Protein AF-A0A9E5HTU8-F1 (afdb_monomer)

pLDDT: mean 88.25, std 9.64, range [51.25, 97.19]

Nearest PDB structures (foldseek):
  3g6b-assembly1_A  TM=2.610E-01  e=9.055E+00  Thermotoga maritima
  3zx6-assembly1_A  TM=2.385E-01  e=8.072E+00  Archaeoglobus fulgidus DSM 4304

Solvent-accessible surface area (backbone atoms only — not comparable to full-atom values): 11944 Å² total; per-residue (Å²): 133,95,56,71,60,66,81,42,46,71,62,45,49,52,55,50,52,50,53,51,52,51,54,52,44,69,29,19,80,83,72,77,78,58,79,52,86,52,70,86,39,58,66,55,30,59,73,38,53,62,56,99,88,42,76,46,62,79,53,76,81,56,88,68,68,72,77,69,71,69,78,73,75,72,77,78,79,70,50,75,66,58,49,50,52,48,51,52,51,49,49,52,50,51,49,52,51,50,52,49,52,51,51,53,50,51,51,50,53,50,56,45,61,76,74,50,57,74,69,54,54,54,54,48,52,54,50,55,53,48,52,56,53,51,51,62,60,57,72,75,56,58,82,91,41,52,66,44,48,52,31,43,51,55,19,59,64,32,61,57,33,60,64,21,60,72,33,54,80,48,95,43,70,69,51,26,53,52,17,52,51,43,36,52,54,25,48,52,40,36,55,51,20,51,54,49,24,51,57,53,55,55,74,71,56,80,129

Foldseek 3Di:
DVCVVVVVVVVSVVVVVVVVVVVQCVQCVVPPSDGNQPCLDQVSVCPDQDDPHHGSPPGDDRPDPPPPPPPPPDPPPDDPVRVVVVVVVVVVVVVVVVVVCCVVVVVVVVVCVVPDDPVVVVVVVVVVVVVVVVCVVVVPDDPLCPVLVVLQVQLVVLPCLVVLVVQCPPPDPVSVVVSVVSNVVSVCSNVVSVVVSVVSVVVVDDD

Radius of gyration: 32.05 Å; Cα contacts (8 Å, |Δi|>4): 88; chains: 1; bounding box: 84×55×70 Å

Secondary structure (DSSP, 8-state):
---GGGGGHHHHHHHHHHHHHHHHHHH-TTSSS-----TTSHHHHHH-SEETTEE-PSPPPPSS-------PPPPP---HHHHHHHHHHHHHHHHHHHHHHHHHHHHHHHHHHHHS-HHHHHHHHHHHHHHHHHHHHHHT--GGGHHHHHHHHHHHHGGGHHHHHHHTT-S-HHHHHHHHHHHHHHHHHHHHHHHHHHHHHHTTS--

Sequence (207 aa):
YTDFPSRMASQASSLYATNIRHMMTDLTPEKDGAVNHNMEDDVIRGATVAHDGDVTFPPPPPKIQAIAAKPQEKPKELTPEEKREQEIAAFKAATKQQVTLLAVGGLLTLGLGLIAPASFMQHFIVFVLSVFIGFQVIWNVSHSLHTPLMAVTNAISSIIILGALMQIGSGSMLVIILAAASVFMAGINIFGGFLVTRRMLAMFQKS

Structure (mmCIF, N/CA/C/O backbone):
data_AF-A0A9E5HTU8-F1
#
_entry.id   AF-A0A9E5HTU8-F1
#
loop_
_atom_site.group_PDB
_atom_site.id
_atom_site.type_symbol
_atom_site.label_atom_id
_atom_site.label_alt_id
_atom_site.label_comp_id
_atom_site.label_asym_id
_atom_site.label_entity_id
_atom_site.label_seq_id
_atom_site.pdbx_PDB_ins_code
_atom_site.Cartn_x
_atom_site.Cartn_y
_atom_site.Cartn_z
_atom_site.occupancy
_atom_site.B_iso_or_equiv
_atom_site.auth_seq_id
_atom_site.auth_comp_id
_atom_site.auth_asym_id
_atom_site.auth_atom_id
_atom_site.pdbx_PDB_model_num
ATOM 1 N N . TYR A 1 1 ? -22.916 28.658 21.472 1.00 75.31 1 TYR A N 1
ATOM 2 C CA . TYR A 1 1 ? -23.794 28.177 20.389 1.00 75.31 1 TYR A CA 1
ATOM 3 C C . TYR A 1 1 ? -24.722 27.131 20.965 1.00 75.31 1 TYR A C 1
ATOM 5 O O . TYR A 1 1 ? -24.258 26.318 21.756 1.00 75.31 1 TYR A O 1
ATOM 13 N N . THR A 1 2 ? -26.003 27.182 20.618 1.00 90.94 2 THR A N 1
ATOM 14 C CA . THR A 1 2 ? -27.038 26.236 21.076 1.00 90.94 2 THR A CA 1
ATOM 15 C C . THR A 1 2 ? -27.449 25.255 19.972 1.00 90.94 2 THR A C 1
ATOM 17 O O . THR A 1 2 ? -28.164 24.297 20.234 1.00 90.94 2 THR A O 1
ATOM 20 N N . ASP A 1 3 ? -26.945 25.455 18.754 1.00 91.25 3 ASP A N 1
ATOM 21 C CA . ASP A 1 3 ? -27.337 24.788 17.515 1.00 91.25 3 ASP A CA 1
ATOM 22 C C . ASP A 1 3 ? -26.123 24.208 16.764 1.00 91.25 3 ASP A C 1
ATOM 24 O O . ASP A 1 3 ? -26.047 24.259 15.545 1.00 91.25 3 ASP A O 1
ATOM 28 N N . PHE A 1 4 ? -25.148 23.634 17.474 1.00 89.75 4 PHE A N 1
ATOM 29 C CA . PHE A 1 4 ? -23.906 23.117 16.875 1.00 89.75 4 PHE A CA 1
ATOM 30 C C . PHE A 1 4 ? -24.061 22.279 15.583 1.00 89.75 4 PHE A C 1
ATOM 32 O O . PHE A 1 4 ? -23.234 22.471 14.686 1.00 89.75 4 PHE A O 1
ATOM 39 N N . PRO A 1 5 ? -25.084 21.411 15.423 1.00 91.06 5 PRO A N 1
ATOM 40 C CA . PRO A 1 5 ? -25.305 20.685 14.169 1.00 91.06 5 PRO A CA 1
ATOM 41 C C . PRO A 1 5 ? -25.529 21.580 12.935 1.00 91.06 5 PRO A C 1
ATOM 43 O O . PRO A 1 5 ? -25.157 21.184 11.830 1.00 91.06 5 PRO A O 1
ATOM 46 N N . SER A 1 6 ? -26.064 22.799 13.097 1.00 91.62 6 SER A N 1
ATOM 47 C CA . SER A 1 6 ? -26.313 23.747 11.992 1.00 91.62 6 SER A CA 1
ATOM 48 C C . SER A 1 6 ? -25.021 24.181 11.290 1.00 91.62 6 SER A C 1
ATOM 50 O O . SER A 1 6 ? -25.007 24.466 10.093 1.00 91.62 6 SER A O 1
ATOM 52 N N . ARG A 1 7 ? -23.896 24.149 12.013 1.00 91.75 7 ARG A N 1
ATOM 53 C CA . ARG A 1 7 ? -22.572 24.543 11.511 1.00 91.75 7 ARG A CA 1
ATOM 54 C C . ARG A 1 7 ? -21.943 23.507 10.577 1.00 91.75 7 ARG A C 1
ATOM 56 O O . ARG A 1 7 ? -20.954 23.812 9.918 1.00 91.75 7 ARG A O 1
ATOM 63 N N . MET A 1 8 ? -22.517 22.305 10.498 1.00 94.19 8 MET A N 1
ATOM 64 C CA . MET A 1 8 ? -22.166 21.257 9.534 1.00 94.19 8 MET A CA 1
ATOM 65 C C . MET A 1 8 ? -23.427 20.776 8.807 1.00 94.19 8 MET A C 1
ATOM 67 O O . MET A 1 8 ? -23.709 19.579 8.738 1.00 94.19 8 MET A O 1
ATOM 71 N N . ALA A 1 9 ? -24.189 21.725 8.252 1.00 94.06 9 ALA A N 1
ATOM 72 C CA . ALA A 1 9 ? -25.510 21.488 7.667 1.00 94.06 9 ALA A CA 1
ATOM 73 C C . ALA A 1 9 ? -25.558 20.319 6.666 1.00 94.06 9 ALA A C 1
ATOM 75 O O . ALA A 1 9 ? -26.502 19.535 6.695 1.00 94.06 9 ALA A O 1
ATOM 76 N N . SER A 1 10 ? -24.533 20.151 5.822 1.00 94.56 10 SER A N 1
ATOM 77 C CA . SER A 1 10 ? -24.470 19.046 4.851 1.00 94.56 10 SER A CA 1
ATOM 78 C C . SER A 1 10 ? -24.415 17.665 5.526 1.00 94.56 10 SER A C 1
ATOM 80 O O . SER A 1 10 ? -25.180 16.766 5.175 1.00 94.56 10 SER A O 1
ATOM 82 N N . GLN A 1 11 ? -23.578 17.502 6.558 1.00 94.38 11 GLN A N 1
ATOM 83 C CA . GLN A 1 11 ? -23.477 16.244 7.308 1.00 94.38 11 GLN A CA 1
ATOM 84 C C . GLN A 1 11 ? -24.729 15.986 8.147 1.00 94.38 11 GLN A C 1
ATOM 86 O O . GLN A 1 11 ? -25.262 14.879 8.119 1.00 94.38 11 GLN A O 1
ATOM 91 N N . ALA A 1 12 ? -25.224 17.012 8.845 1.00 95.62 12 ALA A N 1
ATOM 92 C CA . ALA A 1 12 ? -26.445 16.909 9.636 1.00 95.62 12 ALA A CA 1
ATOM 93 C C . ALA A 1 12 ? -27.643 16.494 8.766 1.00 95.62 12 ALA A C 1
ATOM 95 O O . ALA A 1 12 ? -28.384 15.588 9.139 1.00 95.62 12 ALA A O 1
ATOM 96 N N . SER A 1 13 ? -27.781 17.085 7.574 1.00 96.00 13 SER A N 1
ATOM 97 C CA . SER A 1 13 ? -28.855 16.754 6.629 1.00 96.00 13 SER A CA 1
ATOM 98 C C . SER A 1 13 ? -28.741 15.324 6.105 1.00 96.00 13 SER A C 1
ATOM 100 O O . SER A 1 13 ? -29.739 14.616 6.064 1.00 96.00 13 SER A O 1
ATOM 102 N N . SER A 1 14 ? -27.534 14.874 5.746 1.00 95.75 14 SER A N 1
ATOM 103 C CA . SER A 1 14 ? -27.306 13.509 5.250 1.00 95.75 14 SER A CA 1
ATOM 104 C C . SER A 1 14 ? -27.631 12.444 6.307 1.00 95.75 14 SER A C 1
ATOM 106 O O . SER A 1 14 ? -28.340 11.472 6.032 1.00 95.75 14 SER A O 1
ATOM 108 N N . LEU A 1 15 ? -27.176 12.654 7.546 1.00 95.25 15 LEU A N 1
ATOM 109 C CA . LEU A 1 15 ? -27.444 11.738 8.657 1.00 95.25 15 LEU A CA 1
ATOM 110 C C . LEU A 1 15 ? -28.926 11.731 9.038 1.00 95.25 15 LEU A C 1
ATOM 112 O O . LEU A 1 15 ? -29.511 10.665 9.216 1.00 95.25 15 LEU A O 1
ATOM 116 N N . TYR A 1 16 ? -29.555 12.907 9.100 1.00 96.06 16 TYR A N 1
ATOM 117 C CA . TYR A 1 16 ? -30.982 13.008 9.383 1.00 96.06 16 TYR A CA 1
ATOM 118 C C . TYR A 1 16 ? -31.822 12.338 8.289 1.00 96.06 16 TYR A C 1
ATOM 120 O O . TYR A 1 16 ? -32.679 11.516 8.600 1.00 96.06 16 TYR A O 1
ATOM 128 N N . ALA A 1 17 ? -31.523 12.590 7.010 1.00 96.31 17 ALA A N 1
ATOM 129 C CA . ALA A 1 17 ? -32.198 11.937 5.888 1.00 96.31 17 ALA A CA 1
ATOM 130 C C . ALA A 1 17 ? -32.046 10.408 5.924 1.00 96.31 17 ALA A C 1
ATOM 132 O O . ALA A 1 17 ? -32.994 9.685 5.622 1.00 96.31 17 ALA A O 1
ATOM 133 N N . THR A 1 18 ? -30.881 9.907 6.343 1.00 96.12 18 THR A N 1
ATOM 134 C CA . THR A 1 18 ? -30.643 8.468 6.519 1.00 96.12 18 THR A CA 1
ATOM 135 C C . THR A 1 18 ? -31.533 7.887 7.620 1.00 96.12 18 THR A C 1
ATOM 137 O O . THR A 1 18 ? -32.178 6.864 7.398 1.00 96.12 18 THR A O 1
ATOM 140 N N . ASN A 1 19 ? -31.657 8.568 8.764 1.00 94.81 19 ASN A N 1
ATOM 141 C CA . ASN A 1 19 ? -32.558 8.147 9.843 1.00 94.81 19 ASN A CA 1
ATOM 142 C C . ASN A 1 19 ? -34.027 8.140 9.396 1.00 94.81 19 ASN A C 1
ATOM 144 O O . ASN A 1 19 ? -34.740 7.176 9.662 1.00 94.81 19 ASN A O 1
ATOM 148 N N . ILE A 1 20 ? -34.468 9.172 8.665 1.00 93.75 20 ILE A N 1
ATOM 149 C CA . ILE A 1 20 ? -35.830 9.227 8.112 1.00 93.75 20 ILE A CA 1
ATOM 150 C C . ILE A 1 20 ? -36.063 8.087 7.116 1.00 93.75 20 ILE A C 1
ATOM 152 O O . ILE A 1 20 ? -37.095 7.427 7.176 1.00 93.75 20 ILE A O 1
ATOM 156 N N . ARG A 1 21 ? -35.098 7.793 6.237 1.00 93.19 21 ARG A N 1
ATOM 157 C CA . ARG A 1 21 ? -35.183 6.655 5.308 1.00 93.19 21 ARG A CA 1
ATOM 158 C C . ARG A 1 21 ? -35.354 5.326 6.050 1.00 93.19 21 ARG A C 1
ATOM 160 O O . ARG A 1 21 ? -36.143 4.493 5.607 1.00 93.19 21 ARG A O 1
ATOM 167 N N . HIS A 1 22 ? -34.615 5.114 7.138 1.00 91.44 22 HIS A N 1
ATOM 168 C CA . HIS A 1 22 ? -34.751 3.908 7.955 1.00 91.44 22 HIS A CA 1
ATOM 169 C C . HIS A 1 22 ? -36.138 3.824 8.599 1.00 91.44 22 HIS A C 1
ATOM 171 O O . HIS A 1 22 ? -36.818 2.828 8.386 1.00 91.44 22 HIS A O 1
ATOM 177 N N . MET A 1 23 ? -36.615 4.905 9.225 1.00 90.75 23 MET A N 1
ATOM 178 C CA . MET A 1 23 ? -37.970 4.962 9.794 1.00 90.75 23 MET A CA 1
ATOM 179 C C . MET A 1 23 ? -39.059 4.675 8.747 1.00 90.75 23 MET A C 1
ATOM 181 O O . MET A 1 23 ? -39.999 3.933 9.005 1.00 90.75 23 MET A O 1
ATOM 185 N N . MET A 1 24 ? -38.922 5.221 7.534 1.00 89.94 24 MET A N 1
ATOM 186 C CA . MET A 1 24 ? -39.850 4.937 6.434 1.00 89.94 24 MET A CA 1
ATOM 187 C C . MET A 1 24 ? -39.803 3.474 5.988 1.00 89.94 24 MET A C 1
ATOM 189 O O . MET A 1 24 ? -40.825 2.940 5.574 1.00 89.94 24 MET A O 1
ATOM 193 N N . THR A 1 25 ? -38.638 2.826 6.065 1.00 87.94 25 THR A N 1
ATOM 194 C CA . THR A 1 25 ? -38.502 1.395 5.753 1.00 87.94 25 THR A CA 1
ATOM 195 C C . THR A 1 25 ? -39.232 0.547 6.792 1.00 87.94 25 THR A C 1
ATOM 197 O O . THR A 1 25 ? -39.943 -0.379 6.416 1.00 87.94 25 THR A O 1
ATOM 200 N N . ASP A 1 26 ? -39.122 0.902 8.073 1.00 87.19 26 ASP A N 1
ATOM 201 C CA . ASP A 1 26 ? -39.812 0.201 9.164 1.00 87.19 26 ASP A CA 1
ATOM 202 C C . ASP A 1 26 ? -41.340 0.380 9.078 1.00 87.19 26 ASP A C 1
ATOM 204 O O . ASP A 1 26 ? -42.095 -0.557 9.326 1.00 87.19 26 ASP A O 1
ATOM 208 N N . LEU A 1 27 ? -41.799 1.556 8.635 1.00 88.56 27 LEU A N 1
ATOM 209 C CA . LEU A 1 27 ? -43.213 1.847 8.365 1.00 88.56 27 LEU A CA 1
ATOM 210 C C . LEU A 1 27 ? -43.747 1.219 7.065 1.00 88.56 27 LEU A C 1
ATOM 212 O O . LEU A 1 27 ? -44.958 1.203 6.861 1.00 88.56 27 LEU A O 1
ATOM 216 N N . THR A 1 28 ? -42.884 0.732 6.167 1.00 87.50 28 THR A N 1
ATOM 217 C CA . THR A 1 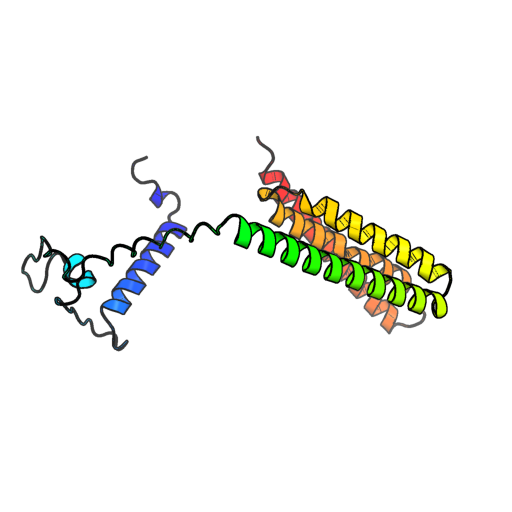28 ? -43.271 0.130 4.873 1.00 87.50 28 THR A CA 1
ATOM 218 C C . THR A 1 28 ? -42.606 -1.243 4.681 1.00 87.50 28 THR A C 1
ATOM 220 O O . THR A 1 28 ? -41.815 -1.441 3.752 1.00 87.50 28 THR A O 1
ATOM 223 N N . PRO A 1 29 ? -42.902 -2.233 5.545 1.00 83.56 29 PRO A N 1
ATOM 224 C CA . PRO A 1 29 ? -42.189 -3.514 5.561 1.00 83.56 29 PRO A CA 1
ATOM 225 C C . PRO A 1 29 ? -42.297 -4.290 4.237 1.00 83.56 29 PRO A C 1
ATOM 227 O O . PRO A 1 29 ? -41.362 -4.996 3.853 1.00 83.56 29 PRO A O 1
ATOM 230 N N . GLU A 1 30 ? -43.402 -4.121 3.504 1.00 84.56 30 GLU A N 1
ATOM 231 C CA . GLU A 1 30 ? -43.651 -4.772 2.210 1.00 84.56 30 GLU A CA 1
ATOM 232 C C . GLU A 1 30 ? -43.017 -4.033 1.016 1.00 84.56 30 GLU A C 1
ATOM 234 O O . GLU A 1 30 ? -43.025 -4.546 -0.103 1.00 84.56 30 GLU A O 1
ATOM 239 N N . LYS A 1 31 ? -42.390 -2.866 1.245 1.00 82.19 31 LYS A N 1
ATOM 240 C CA . LYS A 1 31 ? -41.734 -2.022 0.222 1.00 82.19 31 LYS A CA 1
ATOM 241 C C . LYS A 1 31 ? -42.657 -1.583 -0.924 1.00 82.19 31 LYS A C 1
ATOM 243 O O . LYS A 1 31 ? -42.186 -1.249 -2.010 1.00 82.19 31 LYS A O 1
ATOM 248 N N . ASP A 1 32 ? -43.956 -1.564 -0.675 1.00 82.88 32 ASP A N 1
ATOM 249 C CA . ASP A 1 32 ? -45.023 -1.173 -1.598 1.00 82.88 32 ASP A CA 1
ATOM 250 C C . ASP A 1 32 ? -45.341 0.334 -1.547 1.00 82.88 32 ASP A C 1
ATOM 252 O O . ASP A 1 32 ? -46.074 0.854 -2.386 1.00 82.88 32 ASP A O 1
ATOM 256 N N . GLY A 1 33 ? -44.754 1.050 -0.583 1.00 79.88 33 GLY A N 1
ATOM 257 C CA . GLY A 1 33 ? -44.990 2.474 -0.360 1.00 79.88 33 GLY A CA 1
ATOM 258 C C . GLY A 1 33 ? -46.266 2.774 0.429 1.00 79.88 33 GLY A C 1
ATOM 259 O O . GLY A 1 33 ? -46.577 3.951 0.618 1.00 79.88 33 GLY A O 1
ATOM 260 N N . ALA A 1 34 ? -46.981 1.754 0.916 1.00 85.19 34 ALA A N 1
ATOM 261 C CA . ALA A 1 34 ? -48.120 1.923 1.808 1.00 85.19 34 ALA A CA 1
ATOM 262 C C . ALA A 1 34 ? -47.643 1.931 3.267 1.00 85.19 34 ALA A C 1
ATOM 264 O O . ALA A 1 34 ? -46.982 1.004 3.734 1.00 85.19 34 ALA A O 1
ATOM 265 N N . VAL A 1 35 ? -47.963 3.001 3.996 1.00 84.50 35 VAL A N 1
ATOM 266 C CA . VAL A 1 35 ? -47.587 3.136 5.408 1.00 84.50 35 VAL A CA 1
ATOM 267 C C . VAL A 1 35 ? -48.431 2.181 6.248 1.00 84.50 35 VAL A C 1
ATOM 269 O O . VAL A 1 35 ? -49.648 2.330 6.331 1.00 84.50 35 VAL A O 1
ATOM 272 N N . ASN A 1 36 ? -47.771 1.228 6.898 1.00 86.25 36 ASN A N 1
ATOM 273 C CA . ASN A 1 36 ? -48.360 0.337 7.884 1.00 86.25 36 ASN A CA 1
ATOM 274 C C . ASN A 1 36 ? -47.944 0.795 9.289 1.00 86.25 36 ASN A C 1
ATOM 276 O O . ASN A 1 36 ? -46.836 0.523 9.757 1.00 86.25 36 ASN A O 1
ATOM 280 N N . HIS A 1 37 ? -48.837 1.521 9.964 1.00 83.56 37 HIS A N 1
ATOM 281 C CA . HIS A 1 37 ? -48.593 2.061 11.301 1.00 83.56 37 HIS A CA 1
ATOM 282 C C . HIS A 1 37 ? -48.855 0.999 12.380 1.00 83.56 37 HIS A C 1
ATOM 284 O O . HIS A 1 37 ? -49.853 1.029 13.097 1.00 83.56 37 HIS A O 1
ATOM 290 N N . ASN A 1 38 ? -47.950 0.027 12.493 1.00 86.25 38 ASN A N 1
ATOM 291 C CA . ASN A 1 38 ? -48.091 -1.073 13.444 1.00 86.25 38 ASN A CA 1
ATOM 292 C C . ASN A 1 38 ? -47.836 -0.621 14.897 1.00 86.25 38 ASN A C 1
ATOM 294 O O . ASN A 1 38 ? -46.698 -0.586 15.361 1.00 86.25 38 ASN A O 1
ATOM 298 N N . MET A 1 39 ? -48.904 -0.318 15.636 1.00 84.12 39 MET A N 1
ATOM 299 C CA . MET A 1 39 ? -48.842 0.111 17.043 1.00 84.12 39 MET A CA 1
ATOM 300 C C . MET A 1 39 ? -48.446 -1.000 18.034 1.00 84.12 39 MET A C 1
ATOM 302 O O . MET A 1 39 ? -48.269 -0.716 19.220 1.00 84.12 39 MET A O 1
ATOM 306 N N . GLU A 1 40 ? -48.278 -2.242 17.568 1.00 81.94 40 GLU A N 1
ATOM 307 C CA . GLU A 1 40 ? -47.740 -3.350 18.367 1.00 81.94 40 GLU A CA 1
ATOM 308 C C . GLU A 1 40 ? -46.206 -3.440 18.325 1.00 81.94 40 GLU A C 1
ATOM 310 O O . GLU A 1 40 ? -45.626 -4.155 19.145 1.00 81.94 40 GLU A O 1
ATOM 315 N N . ASP A 1 41 ? -45.552 -2.731 17.397 1.00 83.19 41 ASP A N 1
ATOM 316 C CA . ASP A 1 41 ? -44.094 -2.613 17.333 1.00 83.19 41 ASP A CA 1
ATOM 317 C C . ASP A 1 41 ? -43.604 -1.581 18.362 1.00 83.19 41 ASP A C 1
ATOM 319 O O . ASP A 1 41 ? -44.023 -0.422 18.349 1.00 83.19 41 ASP A O 1
ATOM 323 N N . ASP A 1 42 ? -42.704 -1.996 19.258 1.00 81.38 42 ASP A N 1
ATOM 324 C CA . ASP A 1 42 ? -42.205 -1.162 20.359 1.00 81.38 42 ASP A CA 1
ATOM 325 C C . ASP A 1 42 ? -41.506 0.128 19.861 1.00 81.38 42 ASP A C 1
ATOM 327 O O . ASP A 1 42 ? -41.590 1.171 20.519 1.00 81.38 42 ASP A O 1
ATOM 331 N N . VAL A 1 43 ? -40.840 0.094 18.698 1.00 83.75 43 VAL A N 1
ATOM 332 C CA . VAL A 1 43 ? -40.133 1.245 18.107 1.00 83.75 43 VAL A CA 1
ATOM 333 C C . VAL A 1 43 ? -41.132 2.221 17.494 1.00 83.75 43 VAL A C 1
ATOM 335 O O . VAL A 1 43 ? -41.082 3.420 17.788 1.00 83.75 43 VAL A O 1
ATOM 338 N N . ILE A 1 44 ? -42.079 1.720 16.696 1.00 86.94 44 ILE A N 1
ATOM 339 C CA . ILE A 1 44 ? -43.116 2.551 16.065 1.00 86.94 44 ILE A CA 1
ATOM 340 C C . ILE A 1 44 ? -44.028 3.153 17.141 1.00 86.94 44 ILE A C 1
ATOM 342 O O . ILE A 1 44 ? -44.270 4.364 17.148 1.00 86.94 44 ILE A O 1
ATOM 346 N N . ARG A 1 45 ? -44.470 2.352 18.117 1.00 87.25 45 ARG A N 1
ATOM 347 C CA . ARG A 1 45 ? -45.293 2.813 19.244 1.00 87.25 45 ARG A CA 1
ATOM 348 C C . ARG A 1 45 ? -44.574 3.842 20.114 1.00 87.25 45 ARG A C 1
ATOM 350 O O . ARG A 1 45 ? -45.227 4.770 20.598 1.00 87.25 45 ARG A O 1
ATOM 357 N N . GLY A 1 46 ? -43.266 3.677 20.320 1.00 85.06 46 GLY A N 1
ATOM 358 C CA . GLY A 1 46 ? -42.422 4.592 21.090 1.00 85.06 46 GLY A CA 1
ATOM 359 C C . GLY A 1 46 ? -42.171 5.931 20.392 1.00 85.06 46 GLY A C 1
ATOM 360 O O . GLY A 1 46 ? -42.140 6.968 21.053 1.00 85.06 46 GLY A O 1
ATOM 361 N N . ALA A 1 47 ? -42.038 5.923 19.063 1.00 88.12 47 ALA A N 1
ATOM 362 C CA . ALA A 1 47 ? -41.843 7.128 18.256 1.00 88.12 47 ALA A CA 1
ATOM 363 C C . ALA A 1 47 ? -43.149 7.905 17.979 1.00 88.12 47 ALA A C 1
ATOM 365 O O . ALA A 1 47 ? -43.102 9.093 17.654 1.00 88.12 47 ALA A O 1
ATOM 366 N N . THR A 1 48 ? -44.314 7.261 18.110 1.00 89.31 48 THR A N 1
ATOM 367 C CA . THR A 1 48 ? -45.619 7.842 17.753 1.00 89.31 48 THR A CA 1
ATOM 368 C C . THR A 1 48 ? -46.244 8.629 18.906 1.00 89.31 48 THR A C 1
ATOM 370 O O . THR A 1 48 ? -46.643 8.065 19.928 1.00 89.31 48 THR A O 1
ATOM 373 N N . VAL A 1 49 ? -46.380 9.946 18.717 1.00 88.94 49 VAL A N 1
ATOM 374 C CA . VAL A 1 49 ? -46.978 10.874 19.701 1.00 88.94 49 VAL A CA 1
ATOM 375 C C . VAL A 1 49 ? -48.495 11.019 19.529 1.00 88.94 49 VAL A C 1
ATOM 377 O O . VAL A 1 49 ? -49.196 11.231 20.519 1.00 88.94 49 VAL A O 1
ATOM 380 N N . ALA A 1 50 ? -49.001 10.897 18.300 1.00 87.06 50 ALA A N 1
ATOM 381 C CA . ALA A 1 50 ? -50.425 10.932 17.986 1.00 87.06 50 ALA A CA 1
ATOM 382 C C . ALA A 1 50 ? -50.754 9.968 16.837 1.00 87.06 50 ALA A C 1
ATOM 384 O O . ALA A 1 50 ? -49.957 9.832 15.907 1.00 87.06 50 ALA A O 1
ATOM 385 N N . HIS A 1 51 ? -51.921 9.329 16.903 1.00 86.81 51 HIS A N 1
ATOM 386 C CA . HIS A 1 51 ? -52.427 8.388 15.901 1.00 86.81 51 HIS A CA 1
ATOM 387 C C . HIS A 1 51 ? -53.938 8.598 15.739 1.00 86.81 51 HIS A C 1
ATOM 389 O O . HIS A 1 51 ? -54.645 8.674 16.738 1.00 86.81 51 HIS A O 1
ATOM 395 N N . ASP A 1 52 ? -54.429 8.737 14.504 1.00 84.50 52 ASP A N 1
ATOM 396 C CA . ASP A 1 52 ? -55.856 8.943 14.174 1.00 84.50 52 ASP A CA 1
ATOM 397 C C . ASP A 1 52 ? -56.580 10.062 14.953 1.00 84.50 52 ASP A C 1
ATOM 399 O O . ASP A 1 52 ? -57.786 10.015 15.179 1.00 84.50 52 ASP A O 1
ATOM 403 N N . GLY A 1 53 ? -55.849 11.114 15.330 1.00 85.25 53 GLY A N 1
ATOM 404 C CA . GLY A 1 53 ? -56.392 12.264 16.062 1.00 85.25 53 GLY A CA 1
ATOM 405 C C . GLY A 1 53 ? -56.315 12.147 17.586 1.00 85.25 53 GLY A C 1
ATOM 406 O O . GLY A 1 53 ? -56.516 13.154 18.265 1.00 85.25 53 GLY A O 1
ATOM 407 N N . ASP A 1 54 ? -55.929 10.985 18.116 1.00 86.19 54 ASP A N 1
ATOM 408 C CA . ASP A 1 54 ? -55.720 10.766 19.545 1.00 86.19 54 ASP A CA 1
ATOM 409 C C . ASP A 1 54 ? -54.243 10.900 19.933 1.00 86.19 54 ASP A C 1
ATOM 411 O O . ASP A 1 54 ? -53.331 10.504 19.202 1.00 86.19 54 ASP A O 1
ATOM 415 N N . VAL A 1 55 ? -53.990 11.456 21.121 1.00 87.69 55 VAL A N 1
ATOM 416 C CA . VAL A 1 55 ? -52.638 11.571 21.687 1.00 87.69 55 VAL A CA 1
ATOM 417 C C . VAL A 1 55 ? -52.245 10.237 22.319 1.00 87.69 55 VAL A C 1
ATOM 419 O O . VAL A 1 55 ? -52.839 9.799 23.300 1.00 87.69 55 VAL A O 1
ATOM 422 N N . THR A 1 56 ? -51.202 9.604 21.784 1.00 84.31 56 THR A N 1
ATOM 423 C CA . THR A 1 56 ? -50.694 8.291 22.218 1.00 84.31 56 THR A CA 1
ATOM 424 C C . THR A 1 56 ? -49.496 8.398 23.167 1.00 84.31 56 THR A C 1
ATOM 426 O O . THR A 1 56 ? -48.891 7.387 23.539 1.00 84.31 56 THR A O 1
ATOM 429 N N . PHE A 1 57 ? -49.132 9.616 23.564 1.00 82.69 57 PHE A N 1
ATOM 430 C CA . PHE A 1 57 ? -48.095 9.893 24.552 1.00 82.69 57 PHE A CA 1
ATOM 431 C C . PHE A 1 57 ? -48.673 9.896 25.980 1.00 82.69 57 PHE A C 1
ATOM 433 O O . PHE A 1 57 ? -49.717 10.514 26.195 1.00 82.69 57 PHE A O 1
ATOM 440 N N . PRO A 1 58 ? -47.998 9.294 26.980 1.00 81.94 58 PRO A N 1
ATOM 441 C CA . PRO A 1 58 ? -46.699 8.610 26.932 1.00 81.94 58 PRO A CA 1
ATOM 442 C C . PRO A 1 58 ? -46.778 7.165 26.395 1.00 81.94 58 PRO A C 1
ATOM 444 O O . PRO A 1 58 ? -47.800 6.498 26.571 1.00 81.94 58 PRO A O 1
ATOM 447 N N . PRO A 1 59 ? -45.714 6.648 25.750 1.00 81.19 59 PRO A N 1
ATOM 448 C CA . PRO A 1 59 ? -45.681 5.260 25.306 1.00 81.19 59 PRO A CA 1
ATOM 449 C C . PRO A 1 59 ? -45.606 4.286 26.498 1.00 81.19 59 PRO A C 1
ATOM 451 O O . PRO A 1 59 ? -44.973 4.605 27.510 1.00 81.19 59 PRO A O 1
ATOM 454 N N . PRO A 1 60 ? -46.235 3.098 26.402 1.00 79.62 60 PRO A N 1
ATOM 455 C CA . PRO A 1 60 ? -46.068 2.047 27.397 1.00 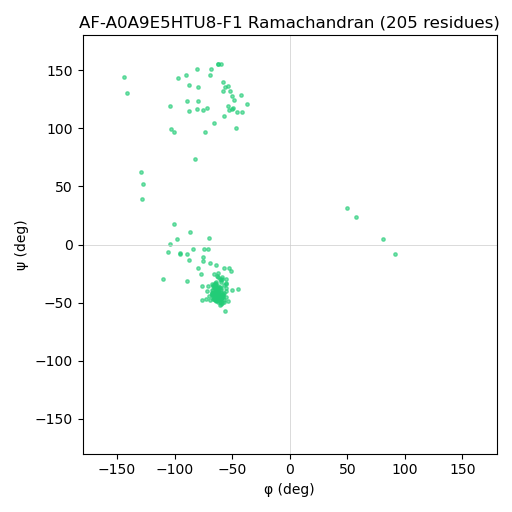79.62 60 PRO A CA 1
ATOM 456 C C . PRO A 1 60 ? -44.602 1.579 27.443 1.00 79.62 60 PRO A C 1
ATOM 458 O O . PRO A 1 60 ? -43.882 1.722 26.451 1.00 79.62 60 PRO A O 1
ATOM 461 N N . PRO A 1 61 ? -44.137 1.016 28.573 1.00 76.12 61 PRO A N 1
ATOM 462 C CA . PRO A 1 61 ? -42.812 0.411 28.639 1.00 76.12 61 PRO A CA 1
ATOM 463 C C . PRO A 1 61 ? -42.679 -0.684 27.561 1.00 76.12 61 PRO A C 1
ATOM 465 O O . PRO A 1 61 ? -43.612 -1.480 27.419 1.00 76.12 61 PRO A O 1
ATOM 468 N N . PRO A 1 62 ? -41.555 -0.741 26.817 1.00 74.31 62 PRO A N 1
ATOM 469 C CA . PRO A 1 62 ? -41.347 -1.727 25.757 1.00 74.31 62 PRO A CA 1
ATOM 470 C C . PRO A 1 62 ? -41.565 -3.153 26.261 1.00 74.31 62 PRO A C 1
ATOM 472 O O . PRO A 1 62 ? -41.093 -3.508 27.349 1.00 74.31 62 PRO A O 1
ATOM 475 N N . LYS A 1 63 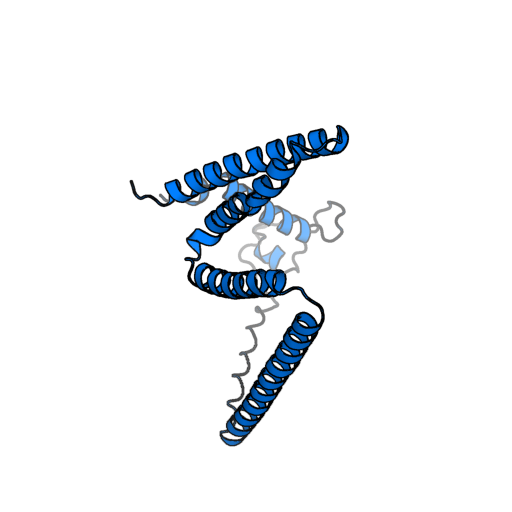? -42.259 -3.979 25.470 1.00 67.00 63 LYS A N 1
ATOM 476 C CA . LYS A 1 63 ? -42.531 -5.382 25.824 1.00 67.00 63 LYS A CA 1
ATOM 477 C C . LYS A 1 63 ? -41.235 -6.185 25.914 1.00 67.00 63 LYS A C 1
ATOM 479 O O . LYS A 1 63 ? -41.120 -7.084 26.748 1.00 67.00 63 LYS A O 1
ATOM 484 N N . ILE A 1 64 ? -40.243 -5.834 25.095 1.00 62.88 64 ILE A N 1
ATOM 485 C CA . ILE A 1 64 ? -38.895 -6.388 25.179 1.00 62.88 64 ILE A CA 1
ATOM 486 C C . ILE A 1 64 ? -38.024 -5.365 25.905 1.00 62.88 64 ILE A C 1
ATOM 488 O O . ILE A 1 64 ? -37.501 -4.427 25.304 1.00 62.88 64 ILE A O 1
ATOM 492 N N . GLN A 1 65 ? -37.836 -5.554 27.215 1.00 59.47 65 GLN A N 1
ATOM 493 C CA . GLN A 1 65 ? -36.714 -4.920 27.906 1.00 59.47 65 GLN A CA 1
ATOM 494 C C . GLN A 1 65 ? -35.468 -5.299 27.112 1.00 59.47 65 GLN A C 1
ATOM 496 O O . GLN A 1 65 ? -35.192 -6.494 26.974 1.00 59.47 65 GLN A O 1
ATOM 501 N N . ALA A 1 66 ? -34.801 -4.297 26.522 1.00 55.22 66 ALA A N 1
ATOM 502 C CA . ALA A 1 66 ? -33.580 -4.466 25.747 1.00 55.22 66 ALA A CA 1
ATOM 503 C C . ALA A 1 66 ? -32.760 -5.552 26.420 1.00 55.22 66 ALA A C 1
ATOM 505 O O . ALA A 1 66 ? -32.505 -5.422 27.617 1.00 55.22 66 ALA A O 1
ATOM 506 N N . ILE A 1 67 ? -32.467 -6.635 25.690 1.00 53.69 67 ILE A N 1
ATOM 507 C CA . ILE A 1 67 ? -31.679 -7.763 26.180 1.00 53.69 67 ILE A CA 1
ATOM 508 C C . ILE A 1 67 ? -30.479 -7.125 26.860 1.00 53.69 67 ILE A C 1
ATOM 510 O O . ILE A 1 67 ? -29.579 -6.635 26.176 1.00 53.69 67 ILE A O 1
ATOM 514 N N . ALA A 1 68 ? -30.519 -7.036 28.192 1.00 51.25 68 ALA A N 1
ATOM 515 C CA . ALA A 1 68 ? -29.400 -6.568 28.969 1.00 51.25 68 ALA A CA 1
ATOM 516 C C . ALA A 1 68 ? -28.318 -7.530 28.537 1.00 51.25 68 ALA A C 1
ATOM 518 O O . ALA A 1 68 ? -28.493 -8.740 28.725 1.00 51.25 68 ALA A O 1
ATOM 519 N N . ALA A 1 69 ? -27.335 -7.011 27.793 1.00 57.97 69 ALA A N 1
ATOM 520 C CA . ALA A 1 69 ? -26.277 -7.805 27.207 1.00 57.97 69 ALA A CA 1
ATOM 521 C C . ALA A 1 69 ? -25.881 -8.803 28.282 1.00 57.97 69 ALA A C 1
ATOM 523 O O . ALA A 1 69 ? -25.507 -8.373 29.380 1.00 57.97 69 ALA A O 1
ATOM 524 N N . LYS A 1 70 ? -26.129 -10.102 28.029 1.00 62.03 70 LYS A N 1
ATOM 525 C CA . LYS A 1 70 ? -25.822 -11.153 29.003 1.00 62.03 70 LYS A CA 1
ATOM 526 C C . LYS A 1 70 ? -24.451 -10.798 29.565 1.00 62.03 70 LYS A C 1
ATOM 528 O O . LYS A 1 70 ? -23.582 -10.507 28.734 1.00 62.03 70 LYS A O 1
ATOM 533 N N . PRO A 1 71 ? -24.265 -10.743 30.898 1.00 61.16 71 PRO A N 1
ATOM 534 C CA . PRO A 1 71 ? -22.961 -10.458 31.469 1.00 61.16 71 PRO A CA 1
ATOM 535 C C . PRO A 1 71 ? -21.962 -11.320 30.714 1.00 61.16 71 PRO A C 1
ATOM 537 O O . PRO A 1 71 ? -22.119 -12.542 30.709 1.00 61.16 71 PRO A O 1
ATOM 540 N N . GLN A 1 72 ? -21.052 -10.691 29.961 1.00 64.88 72 GLN A N 1
ATOM 541 C CA . GLN A 1 72 ? -20.044 -11.449 29.238 1.00 64.88 72 GLN A CA 1
ATOM 542 C C . GLN A 1 72 ? -19.374 -12.315 30.292 1.00 64.88 72 GLN A C 1
ATOM 544 O O . GLN A 1 72 ? -18.891 -11.787 31.299 1.00 64.88 72 GLN A O 1
ATOM 549 N N . GLU A 1 73 ? -19.456 -13.635 30.114 1.00 66.25 73 GLU A N 1
ATOM 550 C CA . GLU A 1 73 ? -18.786 -14.572 31.000 1.00 66.25 73 GLU A CA 1
ATOM 551 C C . GLU A 1 73 ? -17.342 -14.098 31.098 1.00 66.25 73 GLU A C 1
ATOM 553 O O . GLU A 1 73 ? -16.647 -13.991 30.084 1.00 66.25 73 GLU A O 1
ATOM 558 N N . LYS A 1 74 ? -16.927 -13.710 32.312 1.00 62.56 74 LYS A N 1
ATOM 559 C CA . LYS A 1 74 ? -15.546 -13.309 32.558 1.00 62.56 74 LYS A CA 1
ATOM 560 C C . LYS A 1 74 ? -14.671 -14.418 31.973 1.00 62.56 74 LYS A C 1
ATOM 562 O O . LYS A 1 74 ? -14.932 -15.580 32.302 1.00 62.56 74 LYS A O 1
ATOM 567 N N . PRO A 1 75 ? -13.694 -14.094 31.106 1.00 68.94 75 PRO A N 1
ATOM 568 C CA . PRO A 1 75 ? -12.812 -15.101 30.539 1.00 68.94 75 PRO A CA 1
ATOM 569 C C . PRO A 1 75 ? -12.298 -15.970 31.682 1.00 68.94 75 PRO A C 1
ATOM 571 O O . PRO A 1 75 ? -11.791 -15.426 32.665 1.00 68.94 75 PRO A O 1
ATOM 574 N N . LYS A 1 76 ? -12.504 -17.291 31.599 1.00 71.25 76 LYS A N 1
ATOM 575 C CA . LYS A 1 76 ? -11.985 -18.230 32.598 1.00 71.25 76 LYS A CA 1
ATOM 576 C C . LYS A 1 76 ? -10.507 -17.914 32.798 1.00 71.25 76 LYS A C 1
ATOM 578 O O . LYS A 1 76 ? -9.728 -17.995 31.848 1.00 71.25 76 LYS A O 1
ATOM 583 N N . GLU A 1 77 ? -10.134 -17.515 34.009 1.00 66.75 77 GLU A N 1
ATOM 584 C CA . GLU A 1 77 ? -8.731 -17.353 34.355 1.00 66.75 77 GLU A CA 1
ATOM 585 C C . GLU A 1 77 ? -8.099 -18.741 34.301 1.00 66.75 77 GLU A C 1
ATOM 587 O O . GLU A 1 77 ? -8.357 -19.589 35.152 1.00 66.75 77 GLU A O 1
ATOM 592 N N . LEU A 1 78 ? -7.333 -18.981 33.236 1.00 65.56 78 LEU A N 1
ATOM 593 C CA . LEU A 1 78 ? -6.571 -20.208 33.040 1.00 65.56 78 LEU A CA 1
ATOM 594 C C . LEU A 1 78 ? -5.735 -20.475 34.291 1.00 65.56 78 LEU A C 1
ATOM 596 O O . LEU A 1 78 ? -5.055 -19.572 34.803 1.00 65.56 78 LEU A O 1
ATOM 600 N N . THR A 1 79 ? -5.788 -21.711 34.772 1.00 78.75 79 THR A N 1
ATOM 601 C CA . THR A 1 79 ? -4.976 -22.154 35.905 1.00 78.75 79 THR A CA 1
ATOM 602 C C . THR A 1 79 ? -3.477 -21.992 35.592 1.00 78.75 79 THR A C 1
ATOM 604 O O . THR A 1 79 ? -3.081 -21.965 34.422 1.00 78.75 79 THR A O 1
ATOM 607 N N . PRO A 1 80 ? -2.597 -21.855 36.604 1.00 77.31 80 PRO A N 1
ATOM 608 C CA . PRO A 1 80 ? -1.154 -21.695 36.384 1.00 77.31 80 PRO A CA 1
ATOM 609 C C . PRO A 1 80 ? -0.522 -22.813 35.537 1.00 77.31 80 PRO A C 1
ATOM 611 O O . PRO A 1 80 ? 0.441 -22.567 34.812 1.00 77.31 80 PRO A O 1
ATOM 614 N N . GLU A 1 81 ? -1.081 -24.023 35.600 1.00 77.62 81 GLU A N 1
ATOM 615 C CA . GLU A 1 81 ? -0.656 -25.176 34.800 1.00 77.62 81 GLU A CA 1
ATOM 616 C C . GLU A 1 81 ? -1.063 -25.024 33.328 1.00 77.62 81 GLU A C 1
ATOM 618 O O . GLU A 1 81 ? -0.210 -25.135 32.449 1.00 77.62 81 GLU A O 1
ATOM 623 N N . GLU A 1 82 ? -2.312 -24.635 33.048 1.00 78.56 82 GLU A N 1
ATOM 624 C CA . GLU A 1 82 ? -2.791 -24.359 31.685 1.00 78.56 82 GLU A CA 1
ATOM 625 C C . GLU A 1 82 ? -2.035 -23.188 31.031 1.00 78.56 82 GLU A C 1
ATOM 627 O O . GLU A 1 82 ? -1.733 -23.229 29.837 1.00 78.56 82 GLU A O 1
ATOM 632 N N . LYS A 1 83 ? -1.664 -22.155 31.804 1.00 77.44 83 LYS A N 1
ATOM 633 C CA . LYS A 1 83 ? -0.812 -21.054 31.314 1.00 77.44 83 LYS A CA 1
ATOM 634 C C . LYS A 1 83 ? 0.582 -21.546 30.928 1.00 77.44 83 LYS A C 1
ATOM 636 O O . LYS A 1 83 ? 1.084 -21.180 29.868 1.00 77.44 83 LYS A O 1
ATOM 641 N N . ARG A 1 84 ? 1.188 -22.417 31.740 1.00 82.00 84 ARG A N 1
ATOM 642 C CA . ARG A 1 84 ? 2.514 -22.990 31.461 1.00 82.00 84 ARG A CA 1
ATOM 643 C C . ARG A 1 84 ? 2.497 -23.901 30.234 1.00 82.00 84 ARG A C 1
ATOM 645 O O . ARG A 1 84 ? 3.432 -23.876 29.436 1.00 82.00 84 ARG A O 1
ATOM 652 N N . GLU A 1 85 ? 1.439 -24.686 30.051 1.00 84.31 85 GLU A N 1
ATOM 653 C CA . GLU A 1 85 ? 1.260 -25.502 28.847 1.00 84.31 85 GLU A CA 1
ATOM 654 C C . GLU A 1 85 ? 1.086 -24.643 27.593 1.00 84.31 85 GLU A C 1
ATOM 656 O O . GLU A 1 85 ? 1.714 -24.923 26.568 1.00 84.31 85 GLU A O 1
ATOM 661 N N . GLN A 1 86 ? 0.309 -23.560 27.682 1.00 84.31 86 GLN A N 1
ATOM 662 C CA . GLN A 1 86 ? 0.160 -22.595 26.593 1.00 84.31 86 GLN A CA 1
ATOM 663 C C . GLN A 1 86 ? 1.475 -21.892 26.256 1.00 84.31 86 GLN A C 1
ATOM 665 O O . GLN A 1 86 ? 1.793 -21.754 25.078 1.00 84.31 86 GLN A O 1
ATOM 670 N N . GLU A 1 87 ? 2.275 -21.505 27.250 1.00 85.19 87 GLU A N 1
ATOM 671 C CA . GLU A 1 87 ? 3.600 -20.914 27.033 1.00 85.19 87 GLU A CA 1
ATOM 672 C C . GLU A 1 87 ? 4.559 -21.893 26.345 1.00 85.19 87 GLU A C 1
ATOM 674 O O . GLU A 1 87 ? 5.240 -21.524 25.389 1.00 85.19 87 GLU A O 1
ATOM 679 N N . ILE A 1 88 ? 4.583 -23.163 26.767 1.00 88.56 88 ILE A N 1
ATOM 680 C CA . ILE A 1 88 ? 5.416 -24.199 26.137 1.00 88.56 88 ILE A CA 1
ATOM 681 C C . ILE A 1 88 ? 4.940 -24.479 24.707 1.00 88.56 88 ILE A C 1
ATOM 683 O O . ILE A 1 88 ? 5.762 -24.636 23.799 1.00 88.56 88 ILE A O 1
ATOM 687 N N . ALA A 1 89 ? 3.626 -24.547 24.486 1.00 90.50 89 ALA A N 1
ATOM 688 C CA . ALA A 1 89 ? 3.047 -24.738 23.162 1.00 90.50 89 ALA A CA 1
ATOM 689 C C . ALA A 1 89 ? 3.353 -23.546 22.243 1.00 90.50 89 ALA A C 1
ATOM 691 O O . ALA A 1 89 ? 3.798 -23.751 21.112 1.00 90.50 89 ALA A O 1
ATOM 692 N N . ALA A 1 90 ? 3.206 -22.317 22.742 1.00 90.44 90 ALA A N 1
ATOM 693 C CA . ALA A 1 90 ? 3.541 -21.090 22.029 1.00 90.44 90 ALA A CA 1
ATOM 694 C C . ALA A 1 90 ? 5.040 -21.014 21.714 1.00 90.44 90 ALA A C 1
ATOM 696 O O . ALA A 1 90 ? 5.410 -20.701 20.586 1.00 90.44 90 ALA A O 1
ATOM 697 N N . PHE A 1 91 ? 5.911 -21.387 22.656 1.00 92.00 91 PHE A N 1
ATOM 698 C CA . PHE A 1 91 ? 7.358 -21.435 22.445 1.00 92.00 91 PHE A CA 1
ATOM 699 C C . PHE A 1 91 ? 7.755 -22.463 21.378 1.00 92.00 91 PHE A C 1
ATOM 701 O O . PHE A 1 91 ? 8.540 -22.158 20.476 1.00 92.00 91 PHE A O 1
ATOM 708 N N . LYS A 1 92 ? 7.185 -23.675 21.434 1.00 93.50 92 LYS A N 1
ATOM 709 C CA . LYS A 1 92 ? 7.395 -24.713 20.411 1.00 93.50 92 LYS A CA 1
ATOM 710 C C . LYS A 1 92 ? 6.891 -24.256 19.043 1.00 93.50 92 LYS A C 1
ATOM 712 O O . LYS A 1 92 ? 7.581 -24.469 18.047 1.00 93.50 92 LYS A O 1
ATOM 717 N N . ALA A 1 93 ? 5.721 -23.619 18.988 1.00 93.25 93 ALA A N 1
ATOM 718 C CA . ALA A 1 93 ? 5.155 -23.081 17.755 1.00 93.25 93 ALA A CA 1
ATOM 719 C C . ALA A 1 93 ? 6.036 -21.968 17.169 1.00 93.25 93 ALA A C 1
ATOM 721 O O . ALA A 1 93 ? 6.392 -22.036 15.993 1.00 93.25 93 ALA A O 1
ATOM 722 N N . ALA A 1 94 ? 6.464 -21.010 17.995 1.00 92.31 94 ALA A N 1
ATOM 723 C CA . ALA A 1 94 ? 7.349 -19.920 17.596 1.00 92.31 94 ALA A CA 1
ATOM 724 C C . ALA A 1 94 ? 8.706 -20.443 17.106 1.00 92.31 94 ALA A C 1
ATOM 726 O O . ALA A 1 94 ? 9.176 -20.044 16.043 1.00 92.31 94 ALA A O 1
ATOM 727 N N . THR A 1 95 ? 9.299 -21.407 17.818 1.00 93.75 95 THR A N 1
ATOM 728 C CA . THR A 1 95 ? 10.575 -22.024 17.424 1.00 93.75 95 THR A CA 1
ATOM 729 C C . THR A 1 95 ? 10.429 -22.778 16.106 1.00 93.75 95 THR A C 1
ATOM 731 O O . THR A 1 95 ? 11.245 -22.605 15.203 1.00 93.75 95 THR A O 1
ATOM 734 N N . LYS A 1 96 ? 9.364 -23.575 15.944 1.00 95.31 96 LYS A N 1
ATOM 735 C CA . LYS A 1 96 ? 9.082 -24.272 14.682 1.00 95.31 96 LYS A CA 1
ATOM 736 C C . LYS A 1 96 ? 8.927 -23.277 13.535 1.00 95.31 96 LYS A C 1
ATOM 738 O O . LYS A 1 96 ? 9.512 -23.492 12.475 1.00 95.31 96 LYS A O 1
ATOM 743 N N . GLN A 1 97 ? 8.179 -22.194 13.738 1.00 94.56 97 GLN A N 1
ATOM 744 C CA . GLN A 1 97 ? 7.990 -21.153 12.732 1.00 94.56 97 GLN A CA 1
ATOM 745 C C . GLN A 1 97 ? 9.317 -20.479 12.363 1.00 94.56 97 GLN A C 1
ATOM 747 O O . GLN A 1 97 ? 9.622 -20.360 11.179 1.00 94.56 97 GLN A O 1
ATOM 752 N N . GLN A 1 98 ? 10.124 -20.090 13.352 1.00 92.75 98 GLN A N 1
ATOM 753 C CA . GLN A 1 98 ? 11.404 -19.418 13.132 1.00 92.75 98 GLN A CA 1
ATOM 754 C C . GLN A 1 98 ? 12.411 -20.323 12.414 1.00 92.75 98 GLN A C 1
ATOM 756 O O . GLN A 1 98 ? 13.015 -19.901 11.431 1.00 92.75 98 GLN A O 1
ATOM 761 N N . VAL A 1 99 ? 12.551 -21.580 12.846 1.00 95.31 99 VAL A N 1
ATOM 762 C CA . VAL A 1 99 ? 13.425 -22.563 12.185 1.00 95.31 99 VAL A CA 1
ATOM 763 C C . VAL A 1 99 ? 12.951 -22.836 10.761 1.00 95.31 99 VAL A C 1
ATOM 765 O O . VAL A 1 99 ? 13.771 -22.882 9.850 1.00 95.31 99 VAL A O 1
ATOM 768 N N . THR A 1 100 ? 11.638 -22.955 10.543 1.00 95.25 100 THR A N 1
ATOM 769 C CA . THR A 1 100 ? 11.079 -23.154 9.197 1.00 95.25 100 THR A CA 1
ATOM 770 C C . THR A 1 100 ? 11.381 -21.955 8.296 1.00 95.25 100 THR A C 1
ATOM 772 O O . THR A 1 100 ? 11.862 -22.144 7.184 1.00 95.25 100 THR A O 1
ATOM 775 N N . LEU A 1 101 ? 11.167 -20.725 8.776 1.00 94.06 101 LEU A N 1
ATOM 776 C CA . LEU A 1 101 ? 11.477 -19.500 8.031 1.00 94.06 101 LEU A CA 1
ATOM 777 C C . LEU A 1 101 ? 12.966 -19.388 7.692 1.00 94.06 101 LEU A C 1
ATOM 779 O O . LEU A 1 101 ? 13.301 -19.058 6.558 1.00 94.06 101 LEU A O 1
ATOM 783 N N . LEU A 1 102 ? 13.854 -19.690 8.643 1.00 94.06 102 LEU A N 1
ATOM 784 C CA . LEU A 1 102 ? 15.300 -19.659 8.418 1.00 94.06 102 LEU A CA 1
ATOM 785 C C . LEU A 1 102 ? 15.756 -20.753 7.448 1.00 94.06 102 LEU A C 1
ATOM 787 O O . LEU A 1 102 ? 16.563 -20.475 6.565 1.00 94.06 102 LEU A O 1
ATOM 791 N N . ALA A 1 103 ? 15.227 -21.972 7.571 1.00 95.44 103 ALA A N 1
ATOM 792 C CA . ALA A 1 103 ? 15.563 -23.079 6.681 1.00 95.44 103 ALA A CA 1
ATOM 793 C C . ALA A 1 103 ? 15.086 -22.814 5.246 1.00 95.44 103 ALA A C 1
ATOM 795 O O . ALA A 1 103 ? 15.861 -22.961 4.303 1.00 95.44 103 ALA A O 1
ATOM 796 N N . VAL A 1 104 ? 13.836 -22.369 5.078 1.00 95.19 104 VAL A N 1
ATOM 797 C CA . VAL A 1 104 ? 13.281 -22.003 3.766 1.00 95.19 104 VAL A CA 1
ATOM 798 C C . VAL A 1 104 ? 14.032 -20.808 3.186 1.00 95.19 104 VAL A C 1
ATOM 800 O O . VAL A 1 104 ? 14.462 -20.862 2.038 1.00 95.19 104 VAL A O 1
ATOM 803 N N . GLY A 1 105 ? 14.242 -19.755 3.980 1.00 91.06 105 GLY A N 1
ATOM 804 C CA . GLY A 1 105 ? 14.985 -18.570 3.562 1.00 91.06 105 GLY A CA 1
ATOM 805 C C . GLY A 1 105 ? 16.398 -18.913 3.101 1.00 91.06 105 GLY A C 1
ATOM 806 O O . GLY A 1 105 ? 16.783 -18.507 2.011 1.00 91.06 105 GLY A O 1
ATOM 807 N N . GLY A 1 106 ? 17.127 -19.718 3.882 1.00 91.12 106 GLY A N 1
ATOM 808 C CA . GLY A 1 106 ? 18.480 -20.175 3.563 1.00 91.12 106 GLY A CA 1
ATOM 809 C C . GLY A 1 106 ? 18.551 -21.061 2.318 1.00 91.12 106 GLY A C 1
ATOM 810 O O . GLY A 1 106 ? 19.445 -20.885 1.495 1.00 91.12 106 GLY A O 1
ATOM 811 N N . LEU A 1 107 ? 17.594 -21.978 2.136 1.00 93.56 107 LEU A N 1
ATOM 812 C CA . LEU A 1 107 ? 17.509 -22.797 0.921 1.00 93.56 107 LEU A CA 1
ATOM 813 C C . LEU A 1 107 ? 17.228 -21.946 -0.322 1.00 93.56 107 LEU A C 1
ATOM 815 O O . LEU A 1 107 ? 17.825 -22.188 -1.369 1.00 93.56 107 LEU A O 1
ATOM 819 N N . LEU A 1 108 ? 16.361 -20.934 -0.212 1.00 90.06 108 LEU A N 1
ATOM 820 C CA . LEU A 1 108 ? 16.058 -20.022 -1.315 1.00 90.06 108 LEU A CA 1
ATOM 821 C C . LEU A 1 108 ? 17.267 -19.159 -1.694 1.00 90.06 108 LEU A C 1
ATOM 823 O O . LEU A 1 108 ? 17.575 -19.050 -2.880 1.00 90.06 108 LEU A O 1
ATOM 827 N N . THR A 1 109 ? 17.984 -18.576 -0.727 1.00 87.75 109 THR A N 1
ATOM 828 C CA . THR A 1 109 ? 19.204 -17.806 -1.026 1.00 87.75 109 THR A CA 1
ATOM 829 C C . THR A 1 109 ? 20.320 -18.678 -1.575 1.00 87.75 109 THR A C 1
ATOM 831 O O . THR A 1 109 ? 21.025 -18.237 -2.480 1.00 87.75 109 THR A O 1
ATOM 834 N N . LEU A 1 110 ? 20.466 -19.912 -1.087 1.00 89.00 110 LEU A N 1
ATOM 835 C CA . LEU A 1 110 ? 21.432 -20.860 -1.636 1.00 89.00 110 LEU A CA 1
ATOM 836 C C . LEU A 1 110 ? 21.071 -21.222 -3.081 1.00 89.00 110 LEU A C 1
ATOM 838 O O . LEU A 1 110 ? 21.924 -21.132 -3.959 1.00 89.00 110 LEU A O 1
ATOM 842 N N . GLY A 1 111 ? 19.804 -21.547 -3.354 1.00 89.94 111 GLY A N 1
ATOM 843 C CA . GLY A 1 111 ? 19.323 -21.829 -4.709 1.00 89.94 111 GLY A CA 1
ATOM 844 C C . GLY A 1 111 ? 19.534 -20.657 -5.671 1.00 89.94 111 GLY A C 1
ATOM 845 O O . GLY A 1 111 ? 20.025 -20.855 -6.781 1.00 89.94 111 GLY A O 1
ATOM 846 N N . LEU A 1 112 ? 19.241 -19.429 -5.232 1.00 87.25 112 LEU A N 1
ATOM 847 C CA . LEU A 1 112 ? 19.513 -18.217 -6.011 1.00 87.25 112 LEU A CA 1
ATOM 848 C C . LEU A 1 112 ? 21.014 -18.022 -6.258 1.00 87.25 112 LEU A C 1
ATOM 850 O O . LEU A 1 112 ? 21.402 -17.726 -7.383 1.00 87.25 112 LEU A O 1
ATOM 854 N N . GLY A 1 113 ? 21.859 -18.237 -5.248 1.00 86.62 113 GLY A N 1
ATOM 855 C CA . GLY A 1 113 ? 23.312 -18.088 -5.365 1.00 86.62 113 GLY A CA 1
ATOM 856 C C . GLY A 1 113 ? 23.975 -19.092 -6.314 1.00 86.62 113 GLY A C 1
ATOM 857 O O . GLY A 1 113 ? 25.021 -18.786 -6.878 1.00 86.62 113 GLY A O 1
ATOM 858 N N . LEU A 1 114 ? 23.369 -20.264 -6.527 1.00 88.69 114 LEU A N 1
ATOM 859 C CA . LEU A 1 114 ? 23.871 -21.263 -7.478 1.00 88.69 114 LEU A CA 1
ATOM 860 C C . LEU A 1 114 ? 23.575 -20.913 -8.944 1.00 88.69 114 LEU A C 1
ATOM 862 O O . LEU A 1 114 ? 24.276 -21.391 -9.832 1.00 88.69 114 LEU A O 1
ATOM 866 N N . ILE A 1 115 ? 22.531 -20.120 -9.206 1.00 90.69 115 ILE A N 1
ATOM 867 C CA . ILE A 1 115 ? 22.023 -19.853 -10.564 1.00 90.69 115 ILE A CA 1
ATOM 868 C C . ILE A 1 115 ? 22.315 -18.408 -10.999 1.00 90.69 115 ILE A C 1
ATOM 870 O O . ILE A 1 115 ? 22.469 -18.132 -12.189 1.00 90.69 115 ILE A O 1
ATOM 874 N N . ALA A 1 116 ? 22.378 -17.468 -10.054 1.00 87.88 116 ALA A N 1
ATOM 875 C CA . ALA A 1 116 ? 22.428 -16.045 -10.355 1.00 87.88 116 ALA A CA 1
ATOM 876 C C . ALA A 1 116 ? 23.862 -15.497 -10.527 1.00 87.88 116 ALA A C 1
ATOM 878 O O . ALA A 1 116 ? 24.777 -15.897 -9.806 1.00 87.88 116 ALA A O 1
ATOM 879 N N . PRO A 1 117 ? 24.071 -14.509 -11.422 1.00 88.56 117 PRO A N 1
ATOM 880 C CA . PRO A 1 117 ? 25.343 -13.796 -11.543 1.00 88.56 117 PRO A CA 1
ATOM 881 C C . PRO A 1 117 ? 25.731 -13.026 -10.268 1.00 88.56 117 PRO A C 1
ATOM 883 O O . PRO A 1 117 ? 24.871 -12.553 -9.524 1.00 88.56 117 PRO A O 1
ATOM 886 N N . ALA A 1 118 ? 27.029 -12.778 -10.064 1.00 86.12 118 ALA A N 1
ATOM 887 C CA . ALA A 1 118 ? 27.523 -12.028 -8.901 1.00 86.12 118 ALA A CA 1
ATOM 888 C C . ALA A 1 118 ? 26.920 -10.609 -8.776 1.00 86.12 118 ALA A C 1
ATOM 890 O O . ALA A 1 118 ? 26.632 -10.151 -7.671 1.00 86.12 118 ALA A O 1
ATOM 891 N N . SER A 1 119 ? 26.658 -9.931 -9.901 1.00 90.25 119 SER A N 1
ATOM 892 C CA . SER A 1 119 ? 25.997 -8.617 -9.919 1.00 90.25 119 SER A CA 1
ATOM 893 C C . SER A 1 119 ? 24.558 -8.672 -9.399 1.00 90.25 119 SER A C 1
ATOM 895 O O . SER A 1 119 ? 24.117 -7.763 -8.696 1.00 90.25 119 SER A O 1
ATOM 897 N N . PHE A 1 120 ? 23.832 -9.758 -9.677 1.00 89.50 120 PHE A N 1
ATOM 898 C CA . PHE A 1 120 ? 22.491 -9.961 -9.139 1.00 89.50 120 PHE A CA 1
ATOM 899 C C . PHE A 1 120 ? 22.526 -10.085 -7.615 1.00 89.50 120 PHE A C 1
ATOM 901 O O . PHE A 1 120 ? 21.712 -9.456 -6.946 1.00 89.50 120 PHE A O 1
ATOM 908 N N . MET A 1 121 ? 23.495 -10.820 -7.057 1.00 87.25 121 MET A N 1
ATOM 909 C CA . MET A 1 121 ? 23.636 -10.966 -5.602 1.00 87.25 121 MET A CA 1
ATOM 910 C C . MET A 1 121 ? 23.853 -9.619 -4.904 1.00 87.25 121 MET A C 1
ATOM 912 O O . MET A 1 121 ? 23.251 -9.367 -3.860 1.00 87.25 121 MET A O 1
ATOM 916 N N . GLN A 1 122 ? 24.640 -8.718 -5.502 1.00 89.31 122 GLN A N 1
ATOM 917 C CA . GLN A 1 122 ? 24.827 -7.364 -4.975 1.00 89.31 122 GLN A CA 1
ATOM 918 C C . GLN A 1 122 ? 23.508 -6.572 -4.956 1.00 89.31 122 GLN A C 1
ATOM 920 O O . GLN A 1 122 ? 23.152 -5.995 -3.927 1.00 89.31 122 GLN A O 1
ATOM 925 N N . HIS A 1 123 ? 22.752 -6.574 -6.060 1.00 92.06 123 HIS A N 1
ATOM 926 C CA . HIS A 1 123 ? 21.450 -5.900 -6.121 1.00 92.06 123 HIS A CA 1
ATOM 927 C C . HIS A 1 123 ? 20.413 -6.534 -5.188 1.00 92.06 123 HIS A C 1
ATOM 929 O O . HIS A 1 123 ? 19.626 -5.819 -4.570 1.00 92.06 123 HIS A O 1
ATOM 935 N N . PHE A 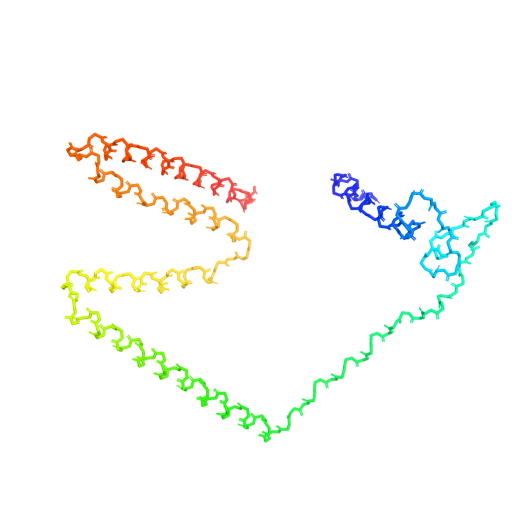1 124 ? 20.437 -7.858 -5.038 1.00 90.62 124 PHE A N 1
ATOM 936 C CA . PHE A 1 124 ? 19.535 -8.594 -4.162 1.00 90.62 124 PHE A CA 1
ATOM 937 C C . PHE A 1 124 ? 19.759 -8.253 -2.685 1.00 90.62 124 PHE A C 1
ATOM 939 O O . PHE A 1 124 ? 18.797 -8.005 -1.962 1.00 90.62 124 PHE A O 1
ATOM 946 N N . ILE A 1 125 ? 21.016 -8.158 -2.237 1.00 90.25 125 ILE A N 1
ATOM 947 C CA . ILE A 1 125 ? 21.334 -7.733 -0.864 1.00 90.25 125 ILE A CA 1
ATOM 948 C C . ILE A 1 125 ? 20.816 -6.313 -0.609 1.00 90.25 125 ILE A C 1
ATOM 950 O O . ILE A 1 125 ? 20.153 -6.073 0.400 1.00 90.25 125 ILE A O 1
ATOM 954 N N . VAL A 1 126 ? 21.064 -5.380 -1.538 1.00 94.69 126 VAL A N 1
ATOM 955 C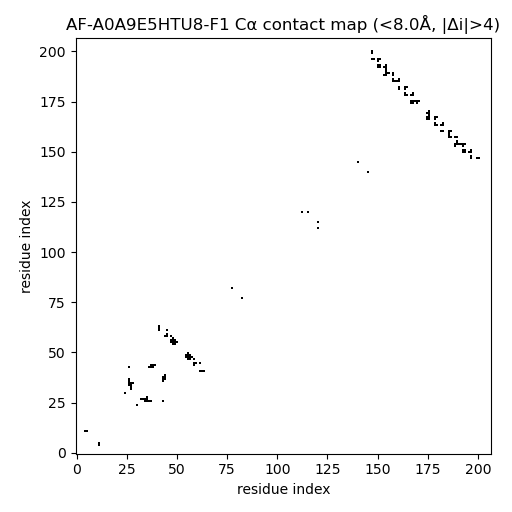 CA . VAL A 1 126 ? 20.559 -4.000 -1.428 1.00 94.69 126 VAL A CA 1
ATOM 956 C C . VAL A 1 126 ? 19.028 -3.975 -1.390 1.00 94.69 126 VAL A C 1
ATOM 958 O O . VAL A 1 126 ? 18.455 -3.249 -0.579 1.00 94.69 126 VAL A O 1
ATOM 961 N N . PHE A 1 127 ? 18.360 -4.790 -2.210 1.00 94.44 127 PHE A N 1
ATOM 962 C CA . PHE A 1 127 ? 16.904 -4.931 -2.209 1.00 94.44 127 PHE A CA 1
ATOM 963 C C . PHE A 1 127 ? 16.375 -5.404 -0.848 1.00 94.44 127 PHE A C 1
ATOM 965 O O . PHE A 1 127 ? 15.517 -4.741 -0.268 1.00 94.44 127 PHE A O 1
ATOM 972 N N . VAL A 1 128 ? 16.925 -6.491 -0.296 1.00 93.12 128 VAL A N 1
ATOM 973 C CA . VAL A 1 128 ? 16.498 -7.034 1.005 1.00 93.12 128 VAL A CA 1
ATOM 974 C C . VAL A 1 128 ? 16.707 -6.011 2.125 1.00 93.12 128 VAL A C 1
ATOM 976 O O . VAL A 1 128 ? 15.780 -5.747 2.891 1.00 93.12 128 VAL A O 1
ATOM 979 N N . LEU A 1 129 ? 17.881 -5.373 2.196 1.00 95.69 129 LEU A N 1
ATOM 980 C CA . LEU A 1 129 ? 18.153 -4.326 3.190 1.00 95.69 129 LEU A CA 1
ATOM 981 C C . LEU A 1 129 ? 17.210 -3.122 3.037 1.00 95.69 129 LEU A C 1
ATOM 983 O O . LEU A 1 129 ? 16.749 -2.573 4.037 1.00 95.69 129 LEU A O 1
ATOM 987 N N . SER A 1 130 ? 16.861 -2.746 1.804 1.00 96.19 130 SER A N 1
ATOM 988 C CA . SER A 1 130 ? 15.903 -1.666 1.537 1.00 96.19 130 SER A CA 1
ATOM 989 C C . SER A 1 130 ? 14.492 -2.006 2.025 1.00 96.19 130 SER A C 1
ATOM 991 O O . SER A 1 130 ? 13.807 -1.124 2.538 1.00 96.19 130 SER A O 1
ATOM 993 N N . VAL A 1 131 ? 14.064 -3.272 1.934 1.00 95.62 131 VAL A N 1
ATOM 994 C CA . VAL A 1 131 ? 12.775 -3.726 2.492 1.00 95.62 131 VAL A CA 1
ATOM 995 C C . VAL A 1 131 ? 12.758 -3.586 4.016 1.00 95.62 131 VAL A C 1
ATOM 997 O O . VAL A 1 131 ? 11.795 -3.047 4.563 1.00 95.62 131 VAL A O 1
ATOM 1000 N N . PHE A 1 132 ? 13.831 -3.998 4.701 1.00 94.81 132 PHE A N 1
ATOM 1001 C CA . PHE A 1 132 ? 13.951 -3.826 6.155 1.00 94.81 132 PHE A CA 1
ATOM 1002 C C . PHE A 1 132 ? 13.894 -2.351 6.571 1.00 94.81 132 PHE A C 1
ATOM 1004 O O . PHE A 1 132 ? 13.153 -1.998 7.490 1.00 94.81 132 PHE A O 1
ATOM 1011 N N . ILE A 1 133 ? 14.631 -1.480 5.874 1.00 95.56 133 ILE A N 1
ATOM 1012 C CA . ILE A 1 133 ? 14.601 -0.032 6.128 1.00 95.56 133 ILE A CA 1
ATOM 1013 C C . ILE A 1 133 ? 13.192 0.524 5.883 1.00 95.56 133 ILE A C 1
ATOM 1015 O O . ILE A 1 133 ? 12.673 1.261 6.719 1.00 95.56 133 ILE A O 1
ATOM 1019 N N . GLY A 1 134 ? 12.547 0.144 4.776 1.00 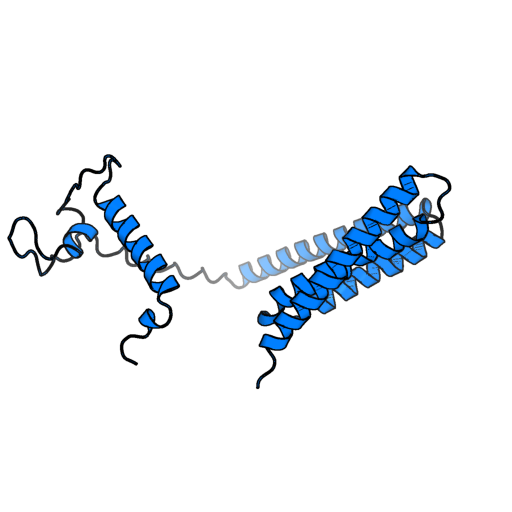94.62 134 GLY A N 1
ATOM 1020 C CA . GLY A 1 134 ? 11.192 0.583 4.442 1.00 94.62 134 GLY A CA 1
ATOM 1021 C C . GLY A 1 134 ? 10.171 0.219 5.520 1.00 94.62 134 GLY A C 1
ATOM 1022 O O . GLY A 1 134 ? 9.393 1.075 5.942 1.00 94.62 134 GLY A O 1
ATOM 1023 N N . PHE A 1 135 ? 10.222 -1.016 6.027 1.00 94.56 135 PHE A N 1
ATOM 1024 C CA . PHE A 1 135 ? 9.381 -1.457 7.141 1.00 94.56 135 PHE A CA 1
ATOM 1025 C C . PHE A 1 135 ? 9.603 -0.599 8.395 1.00 94.56 135 PHE A C 1
ATOM 1027 O O . PHE A 1 135 ? 8.645 -0.060 8.950 1.00 94.56 135 PHE A O 1
ATOM 1034 N N . GLN A 1 136 ? 10.862 -0.410 8.804 1.00 93.62 136 GLN A N 1
ATOM 1035 C CA . GLN A 1 136 ? 11.207 0.326 10.024 1.00 93.62 136 GLN A CA 1
ATOM 1036 C C . GLN A 1 136 ? 10.781 1.801 9.974 1.00 93.62 136 GLN A C 1
ATOM 1038 O O . GLN A 1 136 ? 10.341 2.365 10.981 1.00 93.62 136 GLN A O 1
ATOM 1043 N N . VAL A 1 137 ? 10.912 2.430 8.802 1.00 93.12 137 VAL A N 1
ATOM 1044 C CA . VAL A 1 137 ? 10.556 3.839 8.594 1.00 93.12 137 VAL A CA 1
ATOM 1045 C C . VAL A 1 137 ? 9.040 4.034 8.603 1.00 93.12 137 VAL A C 1
ATOM 1047 O O . VAL A 1 137 ? 8.561 5.002 9.188 1.00 93.12 137 VAL A O 1
ATOM 1050 N N . ILE A 1 138 ? 8.274 3.122 7.996 1.00 93.81 138 ILE A N 1
ATOM 1051 C CA . ILE A 1 138 ? 6.810 3.242 7.910 1.00 93.81 138 ILE A CA 1
ATOM 1052 C C . ILE A 1 138 ? 6.130 2.896 9.241 1.00 93.81 138 ILE A C 1
ATOM 1054 O O . ILE A 1 138 ? 5.143 3.539 9.600 1.00 93.81 138 ILE A O 1
ATOM 1058 N N . TRP A 1 139 ? 6.659 1.926 9.995 1.00 93.25 139 TRP A N 1
ATOM 1059 C CA . TRP A 1 139 ? 6.051 1.453 11.247 1.00 93.25 139 TRP A CA 1
ATOM 1060 C C . TRP A 1 139 ? 5.890 2.552 12.309 1.00 93.25 139 TRP A C 1
ATOM 1062 O O . TRP A 1 139 ? 4.966 2.512 13.115 1.00 93.25 139 TRP A O 1
ATOM 1072 N N . ASN A 1 140 ? 6.769 3.557 12.299 1.00 88.25 140 ASN A N 1
ATOM 1073 C CA . ASN A 1 140 ? 6.809 4.621 13.306 1.00 88.25 140 ASN A CA 1
ATOM 1074 C C . ASN A 1 140 ? 6.151 5.937 12.844 1.00 88.25 140 ASN A C 1
ATOM 1076 O O . ASN A 1 140 ? 6.408 6.996 13.418 1.00 88.25 140 ASN A O 1
ATOM 1080 N N . VAL A 1 141 ? 5.317 5.905 11.800 1.00 93.06 141 VAL A N 1
ATOM 1081 C CA . VAL A 1 141 ? 4.600 7.095 11.318 1.00 93.06 141 VAL A CA 1
ATOM 1082 C C . VAL A 1 141 ? 3.368 7.377 12.187 1.00 93.06 141 VAL A C 1
ATOM 1084 O O . VAL A 1 141 ? 2.595 6.480 12.506 1.00 93.06 141 VAL A O 1
ATOM 1087 N N . SER A 1 142 ? 3.157 8.647 12.552 1.00 92.06 142 SER A N 1
ATOM 1088 C CA . SER A 1 142 ? 1.945 9.090 13.259 1.00 92.06 142 SER A CA 1
ATOM 1089 C C . SER A 1 142 ? 0.680 8.764 12.462 1.00 92.06 142 SER A C 1
ATOM 1091 O O . SER A 1 142 ? 0.628 9.012 11.257 1.00 92.06 142 SER A O 1
ATOM 1093 N N . HIS A 1 143 ? -0.385 8.329 13.142 1.00 91.50 143 HIS A N 1
ATOM 1094 C CA . HIS A 1 143 ? -1.663 7.991 12.507 1.00 91.50 143 HIS A CA 1
ATOM 1095 C C . HIS A 1 143 ? -2.250 9.135 11.665 1.00 91.50 143 HIS A C 1
ATOM 1097 O O . HIS A 1 143 ? -2.846 8.902 10.615 1.00 91.50 143 HIS A O 1
ATOM 1103 N N . SER A 1 144 ? -2.025 10.385 12.082 1.00 90.25 144 SER A N 1
ATOM 1104 C CA . SER A 1 144 ? -2.447 11.583 11.342 1.00 90.25 144 SER A CA 1
ATOM 1105 C C . SER A 1 144 ? -1.774 11.741 9.972 1.00 90.25 144 SER A C 1
ATOM 1107 O O . SER A 1 144 ? -2.267 12.486 9.127 1.00 90.25 144 SER A O 1
ATOM 1109 N N . LEU A 1 145 ? -0.657 11.047 9.739 1.00 93.44 145 LEU A N 1
ATOM 1110 C CA . LEU A 1 145 ? 0.166 11.165 8.540 1.00 93.44 145 LEU A CA 1
ATOM 1111 C C . LEU A 1 145 ? 0.001 9.998 7.559 1.00 93.44 145 LEU A C 1
ATOM 1113 O O . LEU A 1 145 ? 0.625 10.041 6.503 1.00 93.44 145 LEU A O 1
ATOM 1117 N N . HIS A 1 146 ? -0.849 8.998 7.822 1.00 94.31 146 HIS A N 1
ATOM 1118 C CA . HIS A 1 146 ? -1.035 7.881 6.880 1.00 94.31 146 HIS A CA 1
ATOM 1119 C C . HIS A 1 146 ? -1.526 8.333 5.498 1.00 94.31 146 HIS A C 1
ATOM 1121 O O . HIS A 1 146 ? -1.025 7.855 4.482 1.00 94.31 146 HIS A O 1
ATOM 1127 N N . THR A 1 147 ? -2.452 9.292 5.433 1.00 93.75 147 THR A N 1
ATOM 1128 C CA . THR A 1 147 ? -2.947 9.820 4.151 1.00 93.75 147 THR A CA 1
ATOM 1129 C C . THR A 1 147 ? -1.874 10.633 3.405 1.00 93.75 147 THR A C 1
ATOM 1131 O O . THR A 1 147 ? -1.633 10.348 2.230 1.00 93.75 147 THR A O 1
ATOM 1134 N N . PRO A 1 148 ? -1.146 11.575 4.047 1.00 93.25 148 PRO A N 1
ATOM 1135 C CA . PRO A 1 148 ? 0.040 12.185 3.441 1.00 93.25 148 PRO A CA 1
ATOM 1136 C C . PRO A 1 148 ? 1.109 11.175 2.997 1.00 93.25 148 PRO A C 1
ATOM 1138 O O . PRO A 1 148 ? 1.690 11.337 1.925 1.00 93.25 148 PRO A O 1
ATOM 1141 N N . LEU A 1 149 ? 1.353 10.122 3.785 1.00 94.62 149 LEU A N 1
ATOM 1142 C CA . LEU A 1 149 ? 2.315 9.063 3.470 1.00 94.62 149 LEU A CA 1
ATOM 1143 C C . LEU A 1 149 ? 1.897 8.277 2.220 1.00 94.62 149 LEU A C 1
ATOM 1145 O O . LEU A 1 149 ? 2.733 7.985 1.364 1.00 94.62 149 LEU A O 1
ATOM 1149 N N . MET A 1 150 ? 0.604 7.986 2.070 1.00 95.00 150 MET A N 1
ATOM 1150 C CA . MET A 1 150 ? 0.058 7.369 0.859 1.00 95.00 150 MET A CA 1
ATOM 1151 C C . MET A 1 150 ? 0.304 8.251 -0.376 1.00 95.00 150 MET A C 1
ATOM 1153 O O . MET A 1 150 ? 0.746 7.762 -1.412 1.00 95.00 150 MET A O 1
ATOM 1157 N N . ALA A 1 151 ? 0.093 9.566 -0.262 1.00 93.81 151 ALA A N 1
ATOM 1158 C CA . ALA A 1 151 ? 0.365 10.491 -1.363 1.00 93.81 151 ALA A CA 1
ATOM 1159 C C . ALA A 1 151 ? 1.865 10.544 -1.729 1.00 93.81 151 ALA A C 1
ATOM 1161 O O . ALA A 1 151 ? 2.212 10.514 -2.911 1.00 93.81 151 ALA A O 1
ATOM 1162 N N . VAL A 1 152 ? 2.758 10.549 -0.729 1.00 94.19 152 VAL A N 1
ATOM 1163 C CA . VAL A 1 152 ? 4.218 10.531 -0.949 1.00 94.19 152 VAL A CA 1
ATOM 1164 C C . VAL A 1 152 ? 4.670 9.241 -1.621 1.00 94.19 152 VAL A C 1
ATOM 1166 O O . VAL A 1 152 ? 5.453 9.284 -2.565 1.00 94.19 152 VAL A O 1
ATOM 1169 N N . THR A 1 153 ? 4.190 8.091 -1.153 1.00 95.38 153 THR A N 1
ATOM 1170 C CA . THR A 1 153 ? 4.572 6.791 -1.727 1.00 95.38 153 THR A CA 1
ATOM 1171 C C . THR A 1 153 ? 4.100 6.652 -3.174 1.00 95.38 153 THR A C 1
ATOM 1173 O O . THR A 1 153 ? 4.848 6.127 -3.997 1.00 95.38 153 THR A O 1
ATOM 1176 N N . ASN A 1 154 ? 2.942 7.222 -3.528 1.00 94.31 154 ASN A N 1
ATOM 1177 C CA . ASN A 1 154 ? 2.514 7.328 -4.923 1.00 94.31 154 ASN A CA 1
ATOM 1178 C C . ASN A 1 154 ? 3.484 8.185 -5.762 1.00 94.31 154 ASN A C 1
ATOM 1180 O O . ASN A 1 154 ? 3.939 7.738 -6.814 1.00 94.31 154 ASN A O 1
ATOM 1184 N N . ALA A 1 155 ? 3.897 9.355 -5.262 1.00 94.38 155 ALA A N 1
ATOM 1185 C CA . ALA A 1 155 ? 4.884 10.194 -5.949 1.00 94.38 155 ALA A CA 1
ATOM 1186 C C . ALA A 1 155 ? 6.223 9.457 -6.157 1.00 94.38 155 ALA A C 1
ATOM 1188 O O . ALA A 1 155 ? 6.751 9.432 -7.268 1.00 94.38 155 ALA A O 1
ATOM 1189 N N . ILE A 1 156 ? 6.746 8.803 -5.110 1.00 95.31 156 ILE A N 1
ATOM 1190 C CA . ILE A 1 156 ? 8.020 8.061 -5.141 1.00 95.31 156 ILE A CA 1
ATOM 1191 C C . ILE A 1 156 ? 7.956 6.856 -6.089 1.00 95.31 156 ILE A C 1
ATOM 1193 O O . ILE A 1 156 ? 8.946 6.558 -6.759 1.00 95.31 156 ILE A O 1
ATOM 1197 N N . SER A 1 157 ? 6.800 6.191 -6.208 1.00 95.12 157 SER A N 1
ATOM 1198 C CA . SER A 1 157 ? 6.621 5.059 -7.135 1.00 95.12 157 SER A CA 1
ATOM 1199 C C . SER A 1 157 ? 6.931 5.419 -8.596 1.00 95.12 157 SER A C 1
ATOM 1201 O O . SER A 1 157 ? 7.291 4.556 -9.395 1.00 95.12 157 SER A O 1
ATOM 1203 N N . SER A 1 158 ? 6.906 6.713 -8.927 1.00 96.19 158 SER A N 1
ATOM 1204 C CA . SER A 1 158 ? 7.254 7.244 -10.245 1.00 96.19 158 SER A CA 1
ATOM 1205 C C . SER A 1 158 ? 8.747 7.152 -10.593 1.00 96.19 158 SER A C 1
ATOM 1207 O O . SER A 1 158 ? 9.150 7.610 -11.661 1.00 96.19 158 SER A O 1
ATOM 1209 N N . ILE A 1 159 ? 9.573 6.516 -9.751 1.00 96.06 159 ILE A N 1
ATOM 1210 C CA . ILE A 1 159 ? 10.968 6.150 -10.059 1.00 96.06 159 ILE A CA 1
ATOM 1211 C C . ILE A 1 159 ? 11.104 5.349 -11.367 1.00 96.06 159 ILE A C 1
ATOM 1213 O O . ILE A 1 159 ? 12.164 5.361 -11.994 1.00 96.06 159 ILE A O 1
ATOM 1217 N N . ILE A 1 160 ? 10.011 4.734 -11.840 1.00 95.94 160 ILE A N 1
ATOM 1218 C CA . ILE A 1 160 ? 9.892 4.123 -13.174 1.00 95.94 160 ILE A CA 1
ATOM 1219 C C . ILE A 1 160 ? 10.314 5.060 -14.319 1.00 95.94 160 ILE A C 1
ATOM 1221 O O . ILE A 1 160 ? 10.711 4.580 -15.381 1.00 95.94 160 ILE A O 1
ATOM 1225 N N . ILE A 1 161 ? 10.294 6.383 -14.100 1.00 96.62 161 ILE A N 1
ATOM 1226 C CA . ILE A 1 161 ? 10.788 7.377 -15.057 1.00 96.62 161 ILE A CA 1
ATOM 1227 C C . ILE A 1 161 ? 12.241 7.112 -15.464 1.00 96.62 161 ILE A C 1
ATOM 1229 O O . ILE A 1 161 ? 12.582 7.310 -16.626 1.00 96.62 161 ILE A O 1
ATOM 1233 N N . LEU A 1 162 ? 13.084 6.596 -14.559 1.00 96.62 162 LEU A N 1
ATOM 1234 C CA . LEU A 1 162 ? 14.476 6.261 -14.872 1.00 96.62 162 LEU A CA 1
ATOM 1235 C C . LEU A 1 162 ? 14.563 5.162 -15.933 1.00 96.62 162 LEU A C 1
ATOM 1237 O O . LEU A 1 162 ? 15.339 5.278 -16.879 1.00 96.62 162 LEU A O 1
ATOM 1241 N N . GLY A 1 163 ? 13.719 4.133 -15.820 1.00 94.81 163 GLY A N 1
ATOM 1242 C CA . GLY A 1 163 ? 13.644 3.064 -16.814 1.00 94.81 163 GLY A CA 1
ATOM 1243 C C . GLY A 1 163 ? 13.170 3.577 -18.173 1.00 94.81 163 GLY A C 1
ATOM 1244 O O . GLY A 1 163 ? 13.723 3.197 -19.201 1.00 94.81 163 GLY A O 1
ATOM 1245 N N . ALA A 1 164 ? 12.196 4.491 -18.184 1.00 95.50 164 ALA A N 1
ATOM 1246 C CA . ALA A 1 164 ? 11.712 5.106 -19.416 1.00 95.50 164 ALA A CA 1
ATOM 1247 C C . ALA A 1 164 ? 12.779 5.995 -20.083 1.00 95.50 164 ALA A C 1
ATOM 1249 O O . ALA A 1 164 ? 12.984 5.901 -21.292 1.00 95.50 164 ALA A O 1
ATOM 1250 N N . LEU A 1 165 ? 13.511 6.801 -19.304 1.00 95.56 165 LEU A N 1
ATOM 1251 C CA . LEU A 1 165 ? 14.594 7.656 -19.807 1.00 95.56 165 LEU A CA 1
ATOM 1252 C C . LEU A 1 165 ? 15.719 6.846 -20.463 1.00 95.56 165 LEU A C 1
ATOM 1254 O O . LEU A 1 165 ? 16.242 7.262 -21.495 1.00 95.56 165 LEU A O 1
ATOM 1258 N N . MET A 1 166 ? 16.045 5.666 -19.925 1.00 95.00 166 MET A N 1
ATOM 1259 C CA . MET A 1 166 ? 17.031 4.766 -20.537 1.00 95.00 166 MET A CA 1
ATOM 1260 C C . MET A 1 166 ? 16.616 4.270 -21.933 1.00 95.00 166 MET A C 1
ATOM 1262 O O . MET A 1 166 ? 17.483 3.922 -22.729 1.00 95.00 166 MET A O 1
ATOM 1266 N N . GLN A 1 167 ? 15.316 4.248 -22.248 1.00 94.56 167 GLN A N 1
ATOM 1267 C CA . GLN A 1 167 ? 14.790 3.715 -23.511 1.00 94.56 167 GLN A CA 1
ATOM 1268 C C . GLN A 1 167 ? 14.552 4.775 -24.597 1.00 94.56 167 GLN A C 1
ATOM 1270 O O . GLN A 1 167 ? 14.287 4.424 -25.748 1.00 94.56 167 GLN A O 1
ATOM 1275 N N . ILE A 1 168 ? 14.696 6.066 -24.279 1.00 89.50 168 ILE A N 1
ATOM 1276 C CA . ILE A 1 168 ? 14.498 7.166 -25.244 1.00 89.50 168 ILE A CA 1
ATOM 1277 C C . ILE A 1 168 ? 15.456 7.068 -26.443 1.00 89.50 168 ILE A C 1
ATOM 1279 O O . ILE A 1 168 ? 15.093 7.464 -27.546 1.00 89.50 168 ILE A O 1
ATOM 1283 N N . GLY A 1 169 ? 16.654 6.511 -26.253 1.00 88.75 169 GLY A N 1
ATOM 1284 C CA . GLY A 1 169 ? 17.651 6.326 -27.314 1.00 88.75 169 GLY A CA 1
ATOM 1285 C C . GLY A 1 169 ? 17.510 5.036 -28.130 1.00 88.75 169 GLY A C 1
ATOM 1286 O O . GLY A 1 169 ? 18.444 4.681 -28.845 1.00 88.75 169 GLY A O 1
ATOM 1287 N N . SER A 1 170 ? 16.411 4.284 -27.997 1.00 90.69 170 SER A N 1
ATOM 1288 C CA . SER A 1 170 ? 16.275 2.996 -28.692 1.00 90.69 170 SER A CA 1
ATOM 1289 C C . SER A 1 170 ? 16.152 3.161 -30.215 1.00 90.69 170 SER A C 1
ATOM 1291 O O . SER A 1 170 ? 15.592 4.137 -30.699 1.00 90.69 170 SER A O 1
ATOM 1293 N N . GLY A 1 171 ? 16.600 2.170 -30.992 1.00 90.56 171 GLY A N 1
ATOM 1294 C CA . GLY A 1 171 ? 16.463 2.183 -32.457 1.00 90.56 171 GLY A CA 1
ATOM 1295 C C . GLY A 1 171 ? 15.048 1.891 -32.982 1.00 90.56 171 GLY A C 1
ATOM 1296 O O . GLY A 1 171 ? 14.827 1.923 -34.189 1.00 90.56 171 GLY A O 1
ATOM 1297 N N . SER A 1 172 ? 14.088 1.580 -32.105 1.00 95.44 172 SER A N 1
ATOM 1298 C CA . SER A 1 172 ? 12.714 1.243 -32.485 1.00 95.44 172 SER A CA 1
ATOM 1299 C C . SER A 1 172 ? 11.780 2.409 -32.196 1.00 95.44 172 SER A C 1
ATOM 1301 O O . SER A 1 172 ? 11.586 2.786 -31.042 1.00 95.44 172 SER A O 1
ATOM 1303 N N . MET A 1 173 ? 11.129 2.932 -33.237 1.00 94.88 173 MET A N 1
ATOM 1304 C CA . MET A 1 173 ? 10.167 4.031 -33.105 1.00 94.88 173 MET A CA 1
ATOM 1305 C C . MET A 1 173 ? 9.051 3.712 -32.098 1.00 94.88 173 MET A C 1
ATOM 1307 O O . MET A 1 173 ? 8.647 4.573 -31.323 1.00 94.88 173 MET A O 1
ATOM 1311 N N . LEU A 1 174 ? 8.593 2.456 -32.051 1.00 96.12 174 LEU A N 1
ATOM 1312 C CA . LEU A 1 174 ? 7.577 2.017 -31.094 1.00 96.12 174 LEU A CA 1
ATOM 1313 C C . LEU A 1 174 ? 8.075 2.148 -29.649 1.00 96.12 174 LEU A C 1
ATOM 1315 O O . LEU A 1 174 ? 7.352 2.651 -28.793 1.00 96.12 174 LEU A O 1
ATOM 1319 N N . VAL A 1 175 ? 9.315 1.737 -29.377 1.00 96.44 175 VAL A N 1
ATOM 1320 C CA . VAL A 1 175 ? 9.907 1.821 -28.033 1.00 96.44 175 VAL A CA 1
ATOM 1321 C C . VAL A 1 175 ? 10.125 3.278 -27.628 1.00 96.44 175 VAL A C 1
ATOM 1323 O O . VAL A 1 175 ? 9.820 3.627 -26.491 1.00 96.44 175 VAL A O 1
ATOM 1326 N N . ILE A 1 176 ? 10.549 4.148 -28.552 1.00 95.69 176 ILE A N 1
ATOM 1327 C CA . ILE A 1 176 ? 10.656 5.595 -28.300 1.00 95.69 176 ILE A CA 1
ATOM 1328 C C . ILE A 1 176 ? 9.290 6.183 -27.918 1.00 95.69 176 ILE A C 1
ATOM 1330 O O . ILE A 1 176 ? 9.194 6.917 -26.936 1.00 95.69 176 ILE A O 1
ATOM 1334 N N . ILE A 1 177 ? 8.224 5.845 -28.654 1.00 96.38 177 ILE A N 1
ATOM 1335 C CA . ILE A 1 177 ? 6.866 6.337 -28.368 1.00 96.38 177 ILE A CA 1
ATOM 1336 C C . ILE A 1 177 ? 6.395 5.867 -26.987 1.00 96.38 177 ILE A C 1
ATOM 1338 O O . ILE A 1 177 ? 5.883 6.668 -26.203 1.00 96.38 177 ILE A O 1
ATOM 1342 N N . LEU A 1 178 ? 6.599 4.588 -26.658 1.00 96.56 178 LEU A N 1
ATOM 1343 C CA . LEU A 1 178 ? 6.239 4.050 -25.343 1.00 96.56 178 LEU A CA 1
ATOM 1344 C C . LEU A 1 178 ? 7.068 4.676 -24.214 1.00 96.56 178 LEU A C 1
ATOM 1346 O O . LEU A 1 178 ? 6.527 4.965 -23.145 1.00 96.56 178 LEU A O 1
ATOM 1350 N N . ALA A 1 179 ? 8.358 4.923 -24.444 1.00 96.62 179 ALA A N 1
ATOM 1351 C CA . ALA A 1 179 ? 9.234 5.596 -23.491 1.00 96.62 179 ALA A CA 1
ATOM 1352 C C . ALA A 1 179 ? 8.784 7.043 -23.251 1.00 96.62 179 ALA A C 1
ATOM 1354 O O . ALA A 1 179 ? 8.640 7.455 -22.101 1.00 96.62 179 ALA A O 1
ATOM 1355 N N . ALA A 1 180 ? 8.470 7.789 -24.314 1.00 95.75 180 ALA A N 1
ATOM 1356 C CA . ALA A 1 180 ? 7.955 9.152 -24.220 1.00 95.75 180 ALA A CA 1
ATOM 1357 C C . ALA A 1 180 ? 6.621 9.208 -23.453 1.00 95.75 180 ALA A C 1
ATOM 1359 O O . ALA A 1 180 ? 6.461 10.031 -22.549 1.00 95.75 180 ALA A O 1
ATOM 1360 N N . ALA A 1 181 ? 5.692 8.291 -23.744 1.00 96.50 181 ALA A N 1
ATOM 1361 C CA . ALA A 1 181 ? 4.427 8.185 -23.018 1.00 96.50 181 ALA A CA 1
ATOM 1362 C C . ALA A 1 181 ? 4.642 7.833 -21.535 1.00 96.50 181 ALA A C 1
ATOM 1364 O O . ALA A 1 181 ? 4.006 8.419 -20.659 1.00 96.50 181 ALA A O 1
ATOM 1365 N N . SER A 1 182 ? 5.576 6.924 -21.241 1.00 97.00 182 SER A N 1
ATOM 1366 C CA . SER A 1 182 ? 5.927 6.538 -19.869 1.00 97.00 182 SER A CA 1
ATOM 1367 C C . SER A 1 182 ? 6.531 7.702 -19.083 1.00 97.00 182 SER A C 1
ATOM 1369 O O . SER A 1 182 ? 6.143 7.924 -17.938 1.00 97.00 182 SER A O 1
ATOM 1371 N N . VAL A 1 183 ? 7.426 8.490 -19.695 1.00 97.19 183 VAL A N 1
ATOM 1372 C CA . VAL A 1 183 ? 7.981 9.713 -19.085 1.00 97.19 183 VAL A CA 1
ATOM 1373 C C . VAL A 1 183 ? 6.887 10.741 -18.819 1.00 97.19 183 VAL A C 1
ATOM 1375 O O . VAL A 1 183 ? 6.852 11.319 -17.734 1.00 97.19 183 VAL A O 1
ATOM 1378 N N . PHE A 1 184 ? 5.970 10.943 -19.766 1.00 96.88 184 PHE A N 1
ATOM 1379 C CA . PHE A 1 184 ? 4.851 11.868 -19.596 1.00 96.88 184 PHE A CA 1
ATOM 1380 C C . PHE A 1 184 ? 3.946 11.466 -18.420 1.00 96.88 184 PHE A C 1
ATOM 1382 O O . PHE A 1 184 ? 3.682 12.280 -17.533 1.00 96.88 184 PHE A O 1
ATOM 1389 N N . MET A 1 185 ? 3.530 10.197 -18.362 1.00 96.94 185 MET A N 1
ATOM 1390 C CA . MET A 1 185 ? 2.670 9.682 -17.290 1.00 96.94 185 MET A CA 1
ATOM 1391 C C . MET A 1 185 ? 3.370 9.690 -15.927 1.00 96.94 185 MET A C 1
ATOM 1393 O O . MET A 1 185 ? 2.778 10.114 -14.932 1.00 96.94 185 MET A O 1
ATOM 1397 N N . ALA A 1 186 ? 4.641 9.280 -15.873 1.00 97.00 186 ALA A N 1
ATOM 1398 C CA . ALA A 1 186 ? 5.433 9.354 -14.650 1.00 97.00 186 ALA A CA 1
ATOM 1399 C C . ALA A 1 186 ? 5.601 10.810 -14.188 1.00 97.00 186 ALA A C 1
ATOM 1401 O O . ALA A 1 186 ? 5.471 11.090 -13.001 1.00 97.00 186 ALA A O 1
ATOM 1402 N N . GLY A 1 187 ? 5.797 11.750 -15.118 1.00 96.69 187 GLY A N 1
ATOM 1403 C CA . GLY A 1 187 ? 5.837 13.182 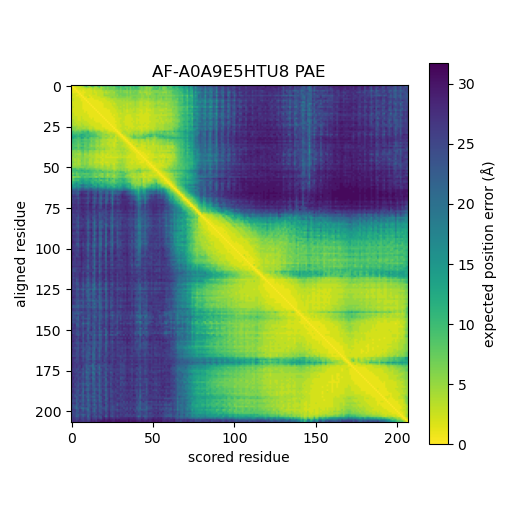-14.830 1.00 96.69 187 GLY A CA 1
ATOM 1404 C C . GLY A 1 187 ? 4.561 13.676 -14.148 1.00 96.69 187 GLY A C 1
ATOM 1405 O O . GLY A 1 187 ? 4.641 14.306 -13.093 1.00 96.69 187 GLY A O 1
ATOM 1406 N N . ILE A 1 188 ? 3.382 13.340 -14.686 1.00 96.62 188 ILE A N 1
ATOM 1407 C CA . ILE A 1 188 ? 2.091 13.694 -14.068 1.00 96.62 188 ILE A CA 1
ATOM 1408 C C . ILE A 1 188 ? 2.011 13.175 -12.628 1.00 96.62 188 ILE A C 1
ATOM 1410 O O . ILE A 1 188 ? 1.610 13.923 -11.735 1.00 96.62 188 ILE A O 1
ATOM 1414 N N . ASN A 1 189 ? 2.411 11.924 -12.388 1.00 96.12 189 ASN A N 1
ATOM 1415 C CA . ASN A 1 189 ? 2.368 11.335 -11.051 1.00 96.12 189 ASN A CA 1
ATOM 1416 C C . ASN A 1 189 ? 3.365 12.015 -10.088 1.00 96.12 189 ASN A C 1
ATOM 1418 O O . ASN A 1 189 ? 2.982 12.380 -8.978 1.00 96.12 189 ASN A O 1
ATOM 1422 N N . ILE A 1 190 ? 4.593 12.313 -10.532 1.00 96.06 190 ILE A N 1
ATOM 1423 C CA . ILE A 1 190 ? 5.580 13.074 -9.743 1.00 96.06 190 ILE A CA 1
ATOM 1424 C C . ILE A 1 190 ? 4.995 14.425 -9.321 1.00 96.06 190 ILE A C 1
ATOM 1426 O O . ILE A 1 190 ? 4.914 14.725 -8.127 1.00 96.06 190 ILE A O 1
ATOM 1430 N N . PHE A 1 191 ? 4.559 15.242 -10.283 1.00 95.75 191 PHE A N 1
ATOM 1431 C CA . PHE A 1 191 ? 4.066 16.589 -9.988 1.00 95.75 191 PHE A CA 1
ATOM 1432 C C . PHE A 1 191 ? 2.782 16.559 -9.158 1.00 95.75 191 PHE A C 1
ATOM 1434 O O . PHE A 1 191 ? 2.675 17.285 -8.168 1.00 95.75 191 PHE A O 1
ATOM 1441 N N . GLY A 1 192 ? 1.821 15.711 -9.528 1.00 94.38 192 GLY A N 1
ATOM 1442 C CA . GLY A 1 192 ? 0.554 15.570 -8.818 1.00 94.38 192 GLY A CA 1
ATOM 1443 C C . GLY A 1 192 ? 0.748 15.076 -7.387 1.00 94.38 192 GLY A C 1
ATOM 1444 O O . GLY A 1 192 ? 0.247 15.696 -6.448 1.00 94.38 192 GLY A O 1
ATOM 1445 N N . GLY A 1 193 ? 1.527 14.008 -7.209 1.00 93.44 193 GLY A N 1
ATOM 1446 C CA . GLY A 1 193 ? 1.802 13.410 -5.908 1.00 93.44 193 GLY A CA 1
ATOM 1447 C C . GLY A 1 193 ? 2.497 14.385 -4.958 1.00 93.44 193 GLY A C 1
ATOM 1448 O O . GLY A 1 193 ? 1.979 14.649 -3.873 1.00 93.44 193 GLY A O 1
ATOM 1449 N N . PHE A 1 194 ? 3.600 15.020 -5.378 1.00 94.31 194 PHE A N 1
ATOM 1450 C CA . PHE 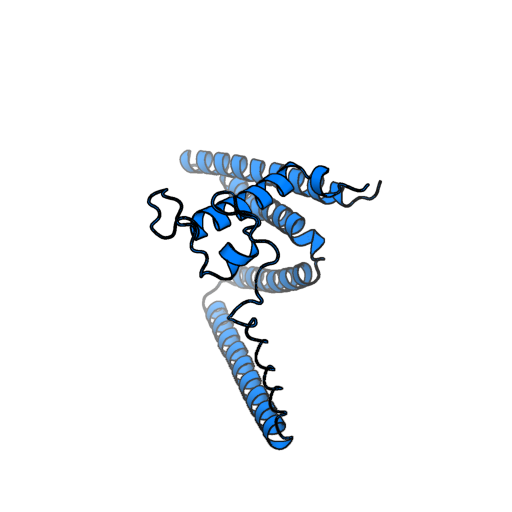A 1 194 ? 4.311 15.974 -4.516 1.00 94.31 194 PHE A CA 1
ATOM 1451 C C . PHE A 1 194 ? 3.500 17.243 -4.217 1.00 94.31 194 PHE A C 1
ATOM 1453 O O . PHE A 1 194 ? 3.558 17.758 -3.096 1.00 94.31 194 PHE A O 1
ATOM 1460 N N . LEU A 1 195 ? 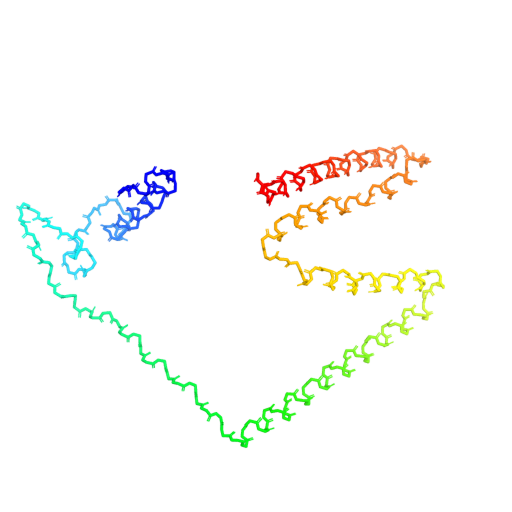2.712 17.749 -5.173 1.00 94.81 195 LEU A N 1
ATOM 1461 C CA . LEU A 1 195 ? 1.870 18.928 -4.953 1.00 94.81 195 LEU A CA 1
ATOM 1462 C C . LEU A 1 195 ? 0.742 18.643 -3.952 1.00 94.81 195 LEU A C 1
ATOM 1464 O O . LEU A 1 195 ? 0.481 19.466 -3.068 1.00 94.81 195 LEU A O 1
ATOM 1468 N N . VAL A 1 196 ? 0.097 17.479 -4.059 1.00 93.62 196 VAL A N 1
ATOM 1469 C CA . VAL A 1 196 ? -0.949 17.049 -3.123 1.00 93.62 196 VAL A CA 1
ATOM 1470 C C . VAL A 1 196 ? -0.363 16.803 -1.738 1.00 93.62 196 VAL A C 1
ATOM 1472 O O . VAL A 1 196 ? -0.887 17.352 -0.769 1.00 93.62 196 VAL A O 1
ATOM 1475 N N . THR A 1 197 ? 0.758 16.082 -1.631 1.00 93.56 197 THR A N 1
ATOM 1476 C CA . THR A 1 197 ? 1.464 15.909 -0.354 1.00 93.56 197 THR A CA 1
ATOM 1477 C C . THR A 1 197 ? 1.774 17.257 0.286 1.00 93.56 197 THR A C 1
ATOM 1479 O O . THR A 1 197 ? 1.483 17.453 1.464 1.00 93.56 197 THR A O 1
ATOM 1482 N N . ARG A 1 198 ? 2.336 18.209 -0.472 1.00 93.00 198 ARG A N 1
ATOM 1483 C CA . ARG A 1 198 ? 2.674 19.538 0.054 1.00 93.00 198 ARG A CA 1
ATOM 1484 C C . ARG A 1 198 ? 1.440 20.255 0.601 1.00 93.00 198 ARG A C 1
ATOM 1486 O O . ARG A 1 198 ? 1.511 20.825 1.686 1.00 93.00 198 ARG A O 1
ATOM 1493 N N . ARG A 1 199 ? 0.311 20.207 -0.116 1.00 93.12 199 ARG A N 1
ATOM 1494 C CA . ARG A 1 199 ? -0.963 20.777 0.355 1.00 93.12 199 ARG A CA 1
ATOM 1495 C C . ARG A 1 199 ? -1.459 20.091 1.627 1.00 93.12 199 ARG A C 1
ATOM 1497 O O . ARG A 1 199 ? -1.890 20.780 2.541 1.00 93.12 199 ARG A O 1
ATOM 1504 N N . MET A 1 200 ? -1.360 18.764 1.704 1.00 93.19 200 MET A N 1
ATOM 1505 C CA . MET A 1 200 ? -1.763 18.003 2.889 1.00 93.19 200 MET A CA 1
ATOM 1506 C C . MET A 1 200 ? -0.911 18.336 4.114 1.00 93.19 200 MET A C 1
ATOM 1508 O O . MET A 1 200 ? -1.457 18.581 5.184 1.00 93.19 200 MET A O 1
ATOM 1512 N N . LEU A 1 201 ? 0.413 18.393 3.959 1.00 90.69 201 LEU A N 1
ATOM 1513 C CA . LEU A 1 201 ? 1.326 18.720 5.056 1.00 90.69 201 LEU A CA 1
ATOM 1514 C C . LEU A 1 201 ? 1.183 20.174 5.524 1.00 90.69 201 LEU A C 1
ATOM 1516 O O . LEU A 1 201 ? 1.288 20.437 6.719 1.00 90.69 201 LEU A O 1
ATOM 1520 N N . ALA A 1 202 ? 0.885 21.108 4.616 1.00 90.38 202 ALA A N 1
ATOM 1521 C CA . ALA A 1 202 ? 0.638 22.506 4.970 1.00 90.38 202 ALA A CA 1
ATOM 1522 C C . ALA A 1 202 ? -0.579 22.683 5.898 1.00 90.38 202 ALA A C 1
ATOM 1524 O O . ALA A 1 202 ? -0.580 23.593 6.718 1.00 90.38 202 ALA A O 1
ATOM 1525 N N . MET A 1 203 ? -1.577 21.790 5.841 1.00 89.00 203 MET A N 1
ATOM 1526 C CA . MET A 1 203 ? -2.729 21.823 6.757 1.00 89.00 203 MET A CA 1
ATOM 1527 C C . MET A 1 203 ? -2.368 21.465 8.210 1.00 89.00 203 MET A C 1
ATOM 1529 O O . MET A 1 203 ? -3.153 21.739 9.114 1.00 89.00 203 MET A O 1
ATOM 1533 N N . PHE A 1 204 ? -1.195 20.865 8.446 1.00 86.19 204 PHE A N 1
ATOM 1534 C CA . PHE A 1 204 ? -0.690 20.548 9.787 1.00 86.19 204 PHE A CA 1
ATOM 1535 C C . PHE A 1 204 ? 0.250 21.620 10.353 1.00 86.19 204 PHE A C 1
ATOM 1537 O O . PHE A 1 204 ? 0.624 21.545 11.524 1.00 86.19 204 PHE A O 1
ATOM 1544 N N . GLN A 1 205 ? 0.640 22.618 9.554 1.00 81.50 205 GLN A N 1
ATOM 1545 C CA . GLN A 1 205 ? 1.400 23.757 10.059 1.00 81.50 205 GLN A CA 1
ATOM 1546 C C . GLN A 1 205 ? 0.445 24.667 10.836 1.00 81.50 205 GLN A C 1
ATOM 1548 O O . GLN A 1 205 ? -0.503 25.210 10.272 1.00 81.50 205 GLN A O 1
ATOM 1553 N N . LYS A 1 206 ? 0.672 24.809 12.148 1.00 63.34 206 LYS A N 1
ATOM 1554 C CA . LYS A 1 206 ? -0.005 25.841 12.942 1.00 63.34 206 LYS A CA 1
ATOM 1555 C C . LYS A 1 206 ? 0.306 27.210 12.333 1.00 63.34 206 LYS A C 1
ATOM 1557 O O . LYS A 1 206 ? 1.471 27.490 12.052 1.00 63.34 206 LYS A O 1
ATOM 1562 N N . SER A 1 207 ? -0.738 28.016 12.139 1.00 56.91 207 SER A N 1
ATOM 1563 C CA . SER A 1 207 ? -0.609 29.464 11.941 1.00 56.91 207 SER A CA 1
ATOM 1564 C C . SER A 1 207 ? 0.069 30.119 13.135 1.00 56.91 207 SER A C 1
ATOM 1566 O O . SER A 1 207 ? -0.159 29.634 14.270 1.00 56.91 207 SER A O 1
#

Mean predicted aligned error: 15.59 Å